Protein AF-A0A8H6SM02-F1 (afdb_monomer_lite)

pLDDT: mean 75.66, std 20.98, range [36.62, 98.5]

Foldseek 3Di:
DVVVVVVVVVVVVVVVVVVVVVVVVVVVVVVVVVVVVVVVVVVVVVVVVVVVVVVVVVVVVVVVVVVVVVVVVVVVVVVVVVVVVVVVVVVVVVVVVVVVVVVVVVVVVVVVVPPDDPDVPVVVVVCVVVVVVCCVVVVVVVVVVVVVVVVVPDPVVVVVVVVVVVVVVVVVVVVVVVVVVVVVVVVVVVVVVVVVVVVVCQQDPDVHVPPPPPPPPPDPDDDPDDPPDDDPDPPCPPPPPPDPDDDPPDPPPDDDDDDDDDDDDDDDDDDDDDDDDPPPDVVVVVVVVVVVVVVVVPPPPDDDDDDDDDDDDDDDDDDDDDDDDDDDDPDDDPPPDDD

Secondary structure (DSSP, 8-state):
-HHHHHHHHHHHHHHHHHHHHHHHHHHHHHHHHHHHHHHHHHHHHHHHHHHHHHHHHHHHHHHHHHHHHHHHHHHHHHHHHHHHHHHHHHHHHHHHHHHHHHHHHHHHHHHHHTT----HHHHHHHHHHHHHHHHHHHHHHHHHHHHHHHHHH----HHHHHHHHHHHHHHHHHHHHHHHHHHHHHHHHHHHHHHHHHHHHHHHSTTSTT--S----PPS-------PPPPP-----------S----------PPP-PPPP----------PPPP---SHHHHHHHHHHHHHHHHTTSSS--------------------PPPP------SSSSSS--

Structure (mmCIF, N/CA/C/O backbone):
data_AF-A0A8H6SM02-F1
#
_entry.id   AF-A0A8H6SM02-F1
#
loop_
_atom_site.group_PDB
_atom_site.id
_atom_site.type_symbol
_atom_site.label_atom_id
_atom_site.label_alt_id
_atom_site.label_comp_id
_atom_site.label_asym_id
_atom_site.label_entity_id
_atom_site.label_seq_id
_atom_site.pdbx_PDB_ins_code
_atom_site.Cartn_x
_atom_site.Cartn_y
_atom_site.Cartn_z
_atom_site.occupancy
_atom_site.B_iso_or_equiv
_atom_site.auth_seq_id
_atom_site.auth_comp_id
_atom_site.auth_asym_id
_atom_site.auth_atom_id
_atom_site.pdbx_PDB_model_num
ATOM 1 N N . MET A 1 1 ? 38.049 5.088 -83.903 1.00 84.50 1 MET A N 1
ATOM 2 C CA . MET A 1 1 ? 38.458 4.218 -82.772 1.00 84.50 1 MET A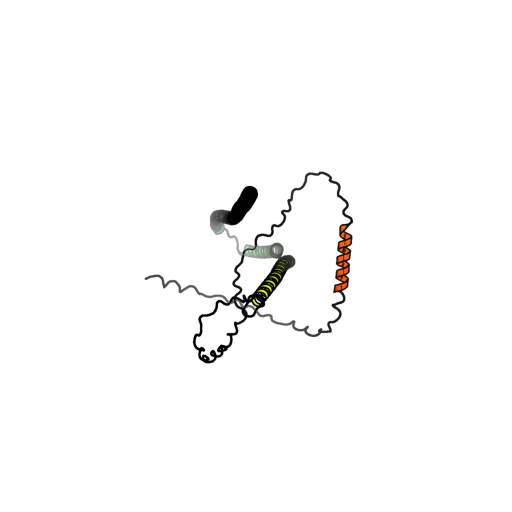 CA 1
ATOM 3 C C . MET A 1 1 ? 38.704 5.007 -81.491 1.00 84.50 1 MET A C 1
ATOM 5 O O . MET A 1 1 ? 38.237 4.573 -80.449 1.00 84.50 1 MET A O 1
ATOM 9 N N . GLU A 1 2 ? 39.391 6.151 -81.536 1.00 91.75 2 GLU A N 1
ATOM 10 C CA . GLU A 1 2 ? 39.643 6.964 -80.331 1.00 91.75 2 GLU A CA 1
ATOM 11 C C . GLU A 1 2 ? 38.381 7.619 -79.752 1.00 91.75 2 GLU A C 1
ATOM 13 O O . GLU A 1 2 ? 38.194 7.612 -78.541 1.00 91.75 2 GLU A O 1
ATOM 18 N N . GLU A 1 3 ? 37.474 8.115 -80.595 1.00 93.94 3 GLU A N 1
ATOM 19 C CA . GLU A 1 3 ? 36.206 8.714 -80.144 1.00 93.94 3 GLU A CA 1
ATOM 20 C C . GLU A 1 3 ? 35.309 7.706 -79.415 1.00 93.94 3 GLU A C 1
ATOM 22 O O . GLU A 1 3 ? 34.785 8.006 -78.347 1.00 93.94 3 GLU A O 1
ATOM 27 N N . ALA A 1 4 ? 35.218 6.476 -79.929 1.00 94.19 4 ALA A N 1
ATOM 28 C CA . ALA A 1 4 ? 34.479 5.393 -79.279 1.00 94.19 4 ALA A CA 1
ATOM 29 C C . ALA A 1 4 ? 35.079 5.013 -77.910 1.00 94.19 4 ALA A C 1
ATOM 31 O O . ALA A 1 4 ? 34.344 4.677 -76.986 1.00 94.19 4 ALA A O 1
ATOM 32 N N . ARG A 1 5 ? 36.409 5.099 -77.745 1.00 94.38 5 ARG A N 1
ATOM 33 C CA . ARG A 1 5 ? 37.054 4.903 -76.434 1.00 94.38 5 ARG A CA 1
ATOM 34 C C . ARG A 1 5 ? 36.700 6.023 -75.460 1.00 94.38 5 ARG A C 1
ATOM 36 O O . ARG A 1 5 ? 36.336 5.724 -74.330 1.00 94.38 5 ARG A O 1
ATOM 43 N N . LYS A 1 6 ? 36.732 7.281 -75.912 1.00 96.12 6 LYS A N 1
ATOM 44 C CA . LYS A 1 6 ? 36.345 8.440 -75.090 1.00 96.12 6 LYS A CA 1
ATOM 45 C C . LYS A 1 6 ? 34.881 8.378 -74.645 1.00 96.12 6 LYS A C 1
ATOM 47 O O . LYS A 1 6 ? 34.587 8.705 -73.503 1.00 96.12 6 LYS A O 1
ATOM 52 N N . GLN A 1 7 ? 33.975 7.933 -75.518 1.00 94.62 7 GLN A N 1
ATOM 53 C CA . GLN A 1 7 ? 32.559 7.747 -75.176 1.00 94.62 7 GLN A CA 1
ATOM 54 C C . GLN A 1 7 ? 32.367 6.676 -74.095 1.00 94.62 7 GLN A C 1
ATOM 56 O O . GLN A 1 7 ? 31.696 6.928 -73.102 1.00 94.62 7 GLN A O 1
ATOM 61 N N . LEU A 1 8 ? 33.023 5.519 -74.229 1.00 95.44 8 LEU A N 1
ATOM 62 C CA . LEU A 1 8 ? 32.954 4.459 -73.216 1.00 95.44 8 LEU A CA 1
ATOM 63 C C . LEU A 1 8 ? 33.582 4.872 -71.878 1.00 95.44 8 LEU A C 1
ATOM 65 O O . LEU A 1 8 ? 33.131 4.433 -70.823 1.00 95.44 8 LEU A O 1
ATOM 69 N N . GLU A 1 9 ? 34.634 5.689 -71.897 1.00 95.69 9 GLU A N 1
ATOM 70 C CA . GLU A 1 9 ? 35.218 6.255 -70.677 1.00 95.69 9 GLU A CA 1
ATOM 71 C C . GLU A 1 9 ? 34.243 7.218 -69.989 1.00 95.69 9 GLU A C 1
ATOM 73 O O . GLU A 1 9 ? 34.014 7.076 -68.788 1.00 95.69 9 GLU A O 1
ATOM 78 N N . ALA A 1 10 ? 33.589 8.102 -70.750 1.00 96.38 10 ALA A N 1
ATOM 79 C CA . ALA A 1 10 ? 32.564 9.004 -70.229 1.00 96.38 10 ALA A CA 1
ATOM 80 C C . ALA A 1 10 ? 31.373 8.243 -69.619 1.00 96.38 10 ALA A C 1
ATOM 82 O O . ALA A 1 10 ? 31.005 8.504 -68.476 1.00 96.38 10 ALA A O 1
ATOM 83 N N . GLU A 1 11 ? 30.832 7.238 -70.314 1.00 95.81 11 GLU A N 1
ATOM 84 C CA . GLU A 1 11 ? 29.736 6.403 -69.797 1.00 95.81 11 GLU A CA 1
ATOM 85 C C . GLU A 1 11 ? 30.134 5.643 -68.519 1.00 95.81 11 GLU A C 1
ATOM 87 O O . GLU A 1 11 ? 29.335 5.493 -67.590 1.00 95.81 11 GLU A O 1
ATOM 92 N N . ARG A 1 12 ? 31.385 5.168 -68.426 1.00 95.75 12 ARG A N 1
ATOM 93 C CA . ARG A 1 12 ? 31.891 4.508 -67.210 1.00 95.75 12 ARG A CA 1
ATOM 94 C C . ARG A 1 12 ? 32.018 5.473 -66.042 1.00 95.75 12 ARG A C 1
ATOM 96 O O . ARG A 1 12 ? 31.755 5.067 -64.907 1.00 95.75 12 ARG A O 1
ATOM 103 N N . ASP A 1 13 ? 32.436 6.705 -66.292 1.00 96.69 13 ASP A N 1
ATOM 104 C CA . ASP A 1 13 ? 32.560 7.720 -65.252 1.00 96.69 13 ASP A CA 1
ATOM 105 C C . ASP A 1 13 ? 31.188 8.228 -64.796 1.00 96.69 13 ASP A C 1
ATOM 107 O O . ASP A 1 13 ? 30.966 8.358 -63.592 1.00 96.69 13 ASP A O 1
ATOM 111 N N . GLU A 1 14 ? 30.226 8.377 -65.708 1.00 97.25 14 GLU A N 1
ATOM 112 C CA . GLU A 1 14 ? 28.822 8.646 -65.373 1.00 97.25 14 GLU A CA 1
ATOM 113 C C . GLU A 1 14 ? 28.214 7.519 -64.529 1.00 97.25 14 GLU A C 1
ATOM 115 O O . GLU A 1 14 ? 27.608 7.781 -63.489 1.00 97.25 14 GLU A O 1
ATOM 120 N N . ALA A 1 15 ? 28.436 6.254 -64.901 1.00 96.56 15 ALA A N 1
ATOM 121 C CA . ALA A 1 15 ? 27.964 5.108 -64.125 1.00 96.56 15 ALA A CA 1
ATOM 122 C C . ALA A 1 15 ? 28.598 5.049 -62.723 1.00 96.56 15 ALA A C 1
ATOM 124 O O . ALA A 1 15 ? 27.922 4.736 -61.739 1.00 96.56 15 ALA A O 1
ATOM 125 N N . ARG A 1 16 ? 29.891 5.383 -62.601 1.00 96.50 16 ARG A N 1
ATOM 126 C CA . ARG A 1 16 ? 30.576 5.494 -61.302 1.00 96.50 16 ARG A CA 1
ATOM 127 C C . ARG A 1 16 ? 30.011 6.635 -60.466 1.00 96.50 16 ARG A C 1
ATOM 129 O O . ARG A 1 16 ? 29.769 6.435 -59.277 1.00 96.50 16 ARG A O 1
ATOM 136 N N . ALA A 1 17 ? 29.778 7.798 -61.068 1.00 97.62 17 ALA A N 1
ATOM 137 C CA . ALA A 1 17 ? 29.193 8.948 -60.392 1.00 97.62 17 ALA A CA 1
ATOM 138 C C . ALA A 1 17 ? 27.768 8.646 -59.903 1.00 97.62 17 ALA A C 1
ATOM 140 O O . ALA A 1 17 ? 27.452 8.919 -58.745 1.00 97.62 17 ALA A O 1
ATOM 141 N N . ALA A 1 18 ? 26.941 8.005 -60.734 1.00 97.00 18 ALA A N 1
ATOM 142 C CA . ALA A 1 18 ? 25.597 7.571 -60.366 1.00 97.00 18 ALA A CA 1
ATOM 143 C C . ALA A 1 18 ? 25.618 6.572 -59.199 1.00 97.00 18 ALA A C 1
ATOM 145 O O . ALA A 1 18 ? 24.871 6.734 -58.234 1.00 97.00 18 ALA A O 1
ATOM 146 N N . TRP A 1 19 ? 26.521 5.587 -59.231 1.00 97.19 19 TRP A N 1
ATOM 147 C CA . TRP A 1 19 ? 26.667 4.614 -58.147 1.00 97.19 19 TRP A CA 1
ATOM 148 C C . TRP A 1 19 ? 27.140 5.253 -56.832 1.00 97.19 19 TRP A C 1
ATOM 150 O O . TRP A 1 19 ? 26.646 4.908 -55.757 1.00 97.19 19 TRP A O 1
ATOM 160 N N . VAL A 1 20 ? 28.073 6.210 -56.890 1.00 97.88 20 VAL A N 1
ATOM 161 C CA . VAL A 1 20 ? 28.507 6.973 -55.707 1.00 97.88 20 VAL A CA 1
ATOM 162 C C . VAL A 1 20 ? 27.356 7.815 -55.158 1.00 97.88 20 VAL A C 1
ATOM 164 O O . VAL A 1 20 ? 27.110 7.776 -53.953 1.00 97.88 20 VAL A O 1
ATOM 167 N N . ALA A 1 21 ? 26.603 8.504 -56.019 1.00 97.69 21 ALA A N 1
ATOM 168 C CA . ALA A 1 21 ? 25.442 9.291 -55.614 1.00 97.69 21 ALA A CA 1
ATOM 169 C C . ALA A 1 21 ? 24.350 8.425 -54.961 1.00 97.69 21 ALA A C 1
ATOM 171 O O . ALA A 1 21 ? 23.798 8.811 -53.930 1.00 97.69 21 ALA A O 1
ATOM 172 N N . GLU A 1 22 ? 24.073 7.235 -55.502 1.00 97.25 22 GLU A N 1
ATOM 173 C CA . GLU A 1 22 ? 23.144 6.268 -54.907 1.00 97.25 22 GLU A CA 1
ATOM 174 C C . GLU A 1 22 ? 23.646 5.770 -53.546 1.00 97.25 22 GLU A C 1
ATOM 176 O O . GLU A 1 22 ? 22.893 5.738 -52.569 1.00 97.25 22 GLU A O 1
ATOM 181 N N . LYS A 1 23 ? 24.936 5.428 -53.442 1.00 98.06 23 LYS A N 1
ATOM 182 C CA . LYS A 1 23 ? 25.547 4.994 -52.182 1.00 98.06 23 LYS A CA 1
ATOM 183 C C . LYS A 1 23 ? 25.470 6.088 -51.118 1.00 98.06 23 LYS A C 1
ATOM 185 O O . LYS A 1 23 ? 25.115 5.803 -49.976 1.00 98.06 23 LYS A O 1
ATOM 190 N N . GLU A 1 24 ? 25.761 7.333 -51.478 1.00 97.38 24 GLU A N 1
ATOM 191 C CA . GLU A 1 24 ? 25.605 8.478 -50.582 1.00 97.38 24 GLU A CA 1
ATOM 192 C C . GLU A 1 24 ? 24.143 8.716 -50.198 1.00 97.38 24 GLU A C 1
ATOM 194 O O . GLU A 1 24 ? 23.860 8.978 -49.029 1.00 97.38 24 GLU A O 1
ATOM 199 N N . ALA A 1 25 ? 23.206 8.591 -51.141 1.00 97.38 25 ALA A N 1
ATOM 200 C CA . ALA A 1 25 ? 21.778 8.703 -50.862 1.00 97.38 25 ALA A CA 1
ATOM 201 C C . ALA A 1 25 ? 21.317 7.624 -49.872 1.00 97.38 25 ALA A C 1
ATOM 203 O O . ALA A 1 25 ? 20.587 7.932 -48.930 1.00 97.38 25 ALA A O 1
ATOM 204 N N . ARG A 1 26 ? 21.806 6.386 -50.016 1.00 96.62 26 ARG A N 1
ATOM 205 C CA . ARG A 1 26 ? 21.537 5.292 -49.076 1.00 96.62 26 ARG A CA 1
ATOM 206 C C . ARG A 1 26 ? 22.109 5.573 -47.688 1.00 96.62 26 ARG A C 1
ATOM 208 O O . ARG A 1 26 ? 21.403 5.375 -46.706 1.00 96.62 26 ARG A O 1
ATOM 215 N N . ILE A 1 27 ? 23.341 6.081 -47.598 1.00 96.44 27 ILE A N 1
ATOM 216 C CA . ILE A 1 27 ? 23.959 6.466 -46.316 1.00 96.44 27 ILE A CA 1
ATOM 217 C C . ILE A 1 27 ? 23.157 7.589 -45.644 1.00 96.44 27 ILE A C 1
ATOM 219 O O . ILE A 1 27 ? 22.901 7.522 -44.444 1.00 96.44 27 ILE A O 1
ATOM 223 N N . ARG A 1 28 ? 22.716 8.603 -46.402 1.00 97.25 28 ARG A N 1
ATOM 224 C CA . ARG A 1 28 ? 21.880 9.695 -45.872 1.00 97.25 28 ARG A CA 1
ATOM 225 C C . ARG A 1 28 ? 20.509 9.198 -45.411 1.00 97.25 28 ARG A C 1
ATOM 227 O O . ARG A 1 28 ? 20.053 9.613 -44.351 1.00 97.25 28 ARG A O 1
ATOM 234 N N . ALA A 1 29 ? 19.869 8.305 -46.165 1.00 97.44 29 ALA A N 1
ATOM 235 C CA . ALA A 1 29 ? 18.588 7.713 -45.783 1.00 97.44 29 ALA A CA 1
ATOM 236 C C . ALA A 1 29 ? 18.711 6.869 -44.504 1.00 97.44 29 ALA A C 1
ATOM 238 O O . ALA A 1 29 ? 17.905 7.019 -43.588 1.00 97.44 29 ALA A O 1
ATOM 239 N N . GLU A 1 30 ? 19.757 6.044 -44.400 1.00 97.00 30 GLU A N 1
ATOM 240 C CA . GLU A 1 30 ? 20.031 5.250 -43.199 1.00 97.00 30 GLU A CA 1
ATOM 241 C C . GLU A 1 30 ? 20.347 6.141 -41.986 1.00 97.00 30 GLU A C 1
ATOM 243 O O . GLU A 1 30 ? 19.879 5.871 -40.880 1.00 97.00 30 GLU A O 1
ATOM 248 N N . ALA A 1 31 ? 21.084 7.242 -42.178 1.00 96.88 31 ALA A N 1
ATOM 249 C CA . ALA A 1 31 ? 21.327 8.226 -41.124 1.00 96.88 31 ALA A CA 1
ATOM 250 C C . ALA A 1 31 ? 20.019 8.865 -40.624 1.00 96.88 31 ALA A C 1
ATOM 252 O O . ALA A 1 31 ? 19.785 8.904 -39.417 1.00 96.88 31 ALA A O 1
ATOM 253 N N . GLN A 1 32 ? 19.128 9.276 -41.533 1.00 97.06 32 GLN A N 1
ATOM 254 C CA . GLN A 1 32 ? 17.814 9.821 -41.174 1.00 97.06 32 GLN A CA 1
ATOM 255 C C . GLN A 1 32 ? 16.927 8.799 -40.451 1.00 97.06 32 GLN A C 1
ATOM 257 O O . GLN A 1 32 ? 16.179 9.159 -39.543 1.00 97.06 32 GLN A O 1
ATOM 262 N N . GLU A 1 33 ? 16.981 7.522 -40.831 1.00 96.88 33 GLU A N 1
ATOM 263 C CA . GLU A 1 33 ? 16.215 6.476 -40.155 1.00 96.88 33 GLU A CA 1
ATOM 264 C C . GLU A 1 33 ? 16.729 6.227 -38.733 1.00 96.88 33 GLU A C 1
ATOM 266 O O . GLU A 1 33 ? 15.927 6.153 -37.800 1.00 96.88 33 GLU A O 1
ATOM 271 N N . ARG A 1 34 ? 18.053 6.190 -38.538 1.00 95.69 34 ARG A N 1
ATOM 272 C CA . ARG A 1 34 ? 18.658 6.099 -37.199 1.00 95.69 34 ARG A CA 1
ATOM 273 C C . ARG A 1 34 ? 18.279 7.290 -36.323 1.00 95.69 34 ARG A C 1
ATOM 275 O O . ARG A 1 34 ? 17.972 7.099 -35.149 1.00 95.69 34 ARG A O 1
ATOM 282 N N . GLU A 1 35 ? 18.246 8.498 -36.884 1.00 96.06 35 GLU A N 1
ATOM 283 C CA . GLU A 1 35 ? 17.768 9.686 -36.168 1.00 96.06 35 GLU A CA 1
ATOM 284 C C . GLU A 1 35 ? 16.297 9.541 -35.764 1.00 96.06 35 GLU A C 1
ATOM 286 O O . GLU A 1 35 ? 15.960 9.743 -34.598 1.00 96.06 35 GLU A O 1
ATOM 291 N N . ARG A 1 36 ? 15.416 9.116 -36.679 1.00 96.50 36 ARG A N 1
ATOM 292 C CA . ARG A 1 36 ? 13.994 8.870 -36.369 1.00 96.50 36 ARG A CA 1
ATOM 293 C C . ARG A 1 36 ? 13.812 7.819 -35.277 1.00 96.50 36 ARG A C 1
ATOM 295 O O . ARG A 1 36 ? 12.994 8.020 -34.383 1.00 96.50 36 ARG A O 1
ATOM 302 N N . GLN A 1 37 ? 14.578 6.732 -35.322 1.00 95.94 37 GLN A N 1
ATOM 303 C CA . GLN A 1 37 ? 14.566 5.701 -34.283 1.00 95.94 37 GLN A CA 1
ATOM 304 C C . GLN A 1 37 ? 15.050 6.257 -32.938 1.00 95.94 37 GLN A C 1
ATOM 306 O O . GLN A 1 37 ? 14.430 5.993 -31.911 1.00 95.94 37 GLN A O 1
ATOM 311 N N . ALA A 1 38 ? 16.099 7.084 -32.927 1.00 96.44 38 ALA A N 1
ATOM 312 C CA . ALA A 1 38 ? 16.567 7.743 -31.710 1.00 96.44 38 ALA A CA 1
ATOM 313 C C . ALA A 1 38 ? 15.496 8.675 -31.113 1.00 96.44 38 ALA A C 1
ATOM 315 O O . ALA A 1 38 ? 15.278 8.660 -29.901 1.00 96.44 38 ALA A O 1
ATOM 316 N N . TYR A 1 39 ? 14.782 9.441 -31.944 1.00 96.62 39 TYR A N 1
ATOM 317 C CA . TYR A 1 39 ? 13.657 10.264 -31.489 1.00 96.62 39 TYR A CA 1
ATOM 318 C C . TYR A 1 39 ? 12.494 9.425 -30.950 1.00 96.62 39 TYR A C 1
ATOM 320 O O . TYR A 1 39 ? 11.966 9.756 -29.891 1.00 96.62 39 TYR A O 1
ATOM 328 N N . ALA A 1 40 ? 12.128 8.332 -31.624 1.00 97.19 40 ALA A N 1
ATOM 329 C CA . ALA A 1 40 ? 11.071 7.430 -31.167 1.00 97.19 40 ALA A CA 1
ATOM 330 C C . ALA A 1 40 ? 11.408 6.796 -29.807 1.00 97.19 40 ALA A C 1
ATOM 332 O O . ALA A 1 40 ? 10.583 6.827 -28.895 1.00 97.19 40 ALA A O 1
ATOM 333 N N . ASN A 1 41 ? 12.643 6.317 -29.636 1.00 95.94 41 ASN A N 1
ATOM 334 C CA . ASN A 1 41 ? 13.118 5.764 -28.367 1.00 95.94 41 ASN A CA 1
ATOM 335 C C . ASN A 1 41 ? 13.101 6.818 -27.248 1.00 95.94 41 ASN A C 1
ATOM 337 O O . ASN A 1 41 ? 12.698 6.529 -26.124 1.00 95.94 41 ASN A O 1
ATOM 341 N N . ASN A 1 42 ? 13.509 8.057 -27.542 1.00 97.56 42 ASN A N 1
ATOM 342 C CA . ASN A 1 42 ? 13.471 9.146 -26.565 1.00 97.56 42 ASN A CA 1
ATOM 343 C C . ASN A 1 42 ? 12.038 9.505 -26.147 1.00 97.56 42 ASN A C 1
ATOM 345 O O . ASN A 1 42 ? 11.803 9.806 -24.976 1.00 97.56 42 ASN A O 1
ATOM 349 N N . GLU A 1 43 ? 11.086 9.468 -27.078 1.00 98.19 43 GLU A N 1
ATOM 350 C CA . GLU A 1 43 ? 9.676 9.721 -26.781 1.00 98.19 43 GLU A CA 1
ATOM 351 C C . GLU A 1 43 ? 9.066 8.595 -25.934 1.00 98.19 43 GLU A C 1
ATOM 353 O O . GLU A 1 43 ? 8.352 8.868 -24.970 1.00 98.19 43 GLU A O 1
ATOM 358 N N . GLU A 1 44 ? 9.424 7.336 -26.203 1.00 96.88 44 GLU A N 1
ATOM 359 C CA . GLU A 1 44 ? 9.024 6.200 -25.367 1.00 96.88 44 GLU A CA 1
ATOM 360 C C . GLU A 1 44 ? 9.574 6.326 -23.938 1.00 96.88 44 GLU A C 1
ATOM 362 O O . GLU A 1 44 ? 8.834 6.158 -22.968 1.00 96.88 44 GLU A O 1
ATOM 367 N N . ILE A 1 45 ? 10.849 6.699 -23.785 1.00 96.69 45 ILE A N 1
ATOM 368 C CA . ILE A 1 45 ? 11.453 6.938 -22.466 1.00 96.69 45 ILE A CA 1
ATOM 369 C C . ILE A 1 45 ? 10.721 8.074 -21.738 1.00 96.69 45 ILE A C 1
ATOM 371 O O . ILE A 1 45 ? 10.439 7.960 -20.544 1.00 96.69 45 ILE A O 1
ATOM 375 N N . ARG A 1 46 ? 10.371 9.164 -22.432 1.00 97.62 46 ARG A N 1
ATOM 376 C CA . ARG A 1 46 ? 9.588 10.264 -21.843 1.00 97.62 46 ARG A CA 1
ATOM 377 C C . ARG A 1 46 ? 8.205 9.807 -21.393 1.00 97.62 46 ARG A C 1
ATOM 379 O O . ARG A 1 46 ? 7.796 10.169 -20.291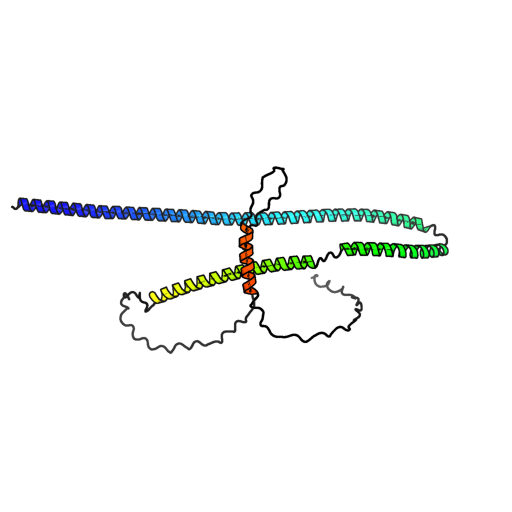 1.00 97.62 46 ARG A O 1
ATOM 386 N N . ALA A 1 47 ? 7.522 8.992 -22.193 1.00 97.31 47 ALA A N 1
ATOM 387 C CA . ALA A 1 47 ? 6.234 8.416 -21.825 1.00 97.31 47 ALA A CA 1
ATOM 388 C C . ALA A 1 47 ? 6.352 7.542 -20.563 1.00 97.31 47 ALA A C 1
ATOM 390 O O . ALA A 1 47 ? 5.613 7.751 -19.601 1.00 97.31 47 ALA A O 1
ATOM 391 N N . GLN A 1 48 ? 7.350 6.653 -20.504 1.00 95.69 48 GLN A N 1
ATOM 392 C CA . GLN A 1 48 ? 7.615 5.812 -19.330 1.00 95.69 48 GLN A CA 1
ATOM 393 C C . GLN A 1 48 ? 7.918 6.640 -18.070 1.00 95.69 48 GLN A C 1
ATOM 395 O O . GLN A 1 48 ? 7.437 6.326 -16.979 1.00 95.69 48 GLN A O 1
ATOM 400 N N . LEU A 1 49 ? 8.691 7.724 -18.198 1.00 97.12 49 LEU A N 1
ATOM 401 C CA . LEU A 1 49 ? 8.955 8.643 -17.087 1.00 97.12 49 LEU A CA 1
ATOM 402 C C . L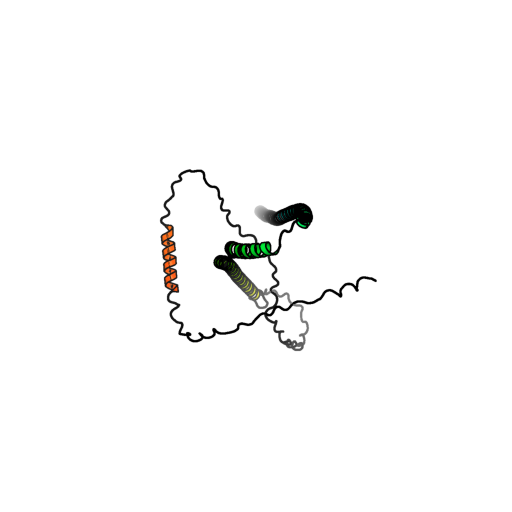EU A 1 49 ? 7.685 9.381 -16.632 1.00 97.12 49 LEU A C 1
ATOM 404 O O . LEU A 1 49 ? 7.513 9.618 -15.432 1.00 97.12 49 LEU A O 1
ATOM 408 N N . GLY A 1 50 ? 6.779 9.702 -17.559 1.00 96.81 50 GLY A N 1
ATOM 409 C CA . GLY A 1 50 ? 5.448 10.226 -17.254 1.00 96.81 50 GLY A CA 1
ATOM 410 C C . GLY A 1 50 ? 4.620 9.251 -16.414 1.00 96.81 50 GLY A C 1
ATOM 411 O O . GLY A 1 50 ? 4.100 9.632 -15.364 1.00 96.81 50 GLY A O 1
ATOM 412 N N . ASP A 1 51 ? 4.579 7.976 -16.802 1.00 94.69 51 ASP A N 1
ATOM 413 C CA . ASP A 1 51 ? 3.859 6.927 -16.069 1.00 94.69 51 ASP A CA 1
ATOM 414 C C . ASP A 1 51 ? 4.421 6.702 -14.660 1.00 94.69 51 ASP A C 1
ATOM 416 O O . ASP A 1 51 ? 3.664 6.594 -13.691 1.00 94.69 51 ASP A O 1
ATOM 420 N N . ILE A 1 52 ? 5.751 6.691 -14.513 1.00 93.69 52 ILE A N 1
ATOM 421 C CA . ILE A 1 52 ? 6.407 6.600 -13.199 1.00 93.69 52 ILE A CA 1
ATOM 422 C C . ILE A 1 52 ? 6.041 7.811 -12.333 1.00 93.69 52 ILE A C 1
ATOM 424 O O . ILE A 1 52 ? 5.751 7.655 -11.145 1.00 93.69 52 ILE A O 1
ATOM 428 N N . THR A 1 53 ? 6.019 9.011 -12.915 1.00 98.00 53 THR A N 1
ATOM 429 C CA . THR A 1 53 ? 5.645 10.240 -12.201 1.00 98.00 53 THR A CA 1
ATOM 430 C C . THR A 1 53 ? 4.198 10.176 -11.711 1.00 98.00 53 THR A C 1
ATOM 432 O O . THR A 1 53 ? 3.941 10.459 -10.538 1.00 98.00 53 THR A O 1
ATOM 435 N N . ASN A 1 54 ? 3.272 9.721 -12.560 1.00 96.38 54 ASN A N 1
ATOM 436 C CA . ASN A 1 54 ? 1.868 9.511 -12.196 1.00 96.38 54 ASN A CA 1
ATOM 437 C C . ASN A 1 54 ? 1.727 8.481 -11.066 1.00 96.38 54 ASN A C 1
ATOM 439 O O . ASN A 1 54 ? 1.063 8.749 -10.066 1.00 96.38 54 ASN A O 1
ATOM 443 N N . LEU A 1 55 ? 2.427 7.346 -11.157 1.00 95.94 55 LEU A N 1
ATOM 444 C CA . LEU A 1 55 ? 2.408 6.312 -10.120 1.00 95.94 55 LEU A CA 1
ATOM 445 C C . LEU A 1 55 ? 2.919 6.831 -8.767 1.00 95.94 55 LEU A C 1
ATOM 447 O O . LEU A 1 55 ? 2.347 6.518 -7.721 1.00 95.94 55 LEU A O 1
ATOM 451 N N . VAL A 1 56 ? 3.997 7.620 -8.762 1.00 95.69 56 VAL A N 1
ATOM 452 C CA . VAL A 1 56 ? 4.532 8.232 -7.535 1.00 95.69 56 VAL A CA 1
ATOM 453 C C . VAL A 1 56 ? 3.541 9.244 -6.955 1.00 95.69 56 VAL A C 1
ATOM 455 O O . VAL A 1 56 ? 3.372 9.297 -5.733 1.00 95.69 56 VAL A O 1
ATOM 458 N N . GLN A 1 57 ? 2.858 10.018 -7.800 1.00 94.88 57 GLN A N 1
ATOM 459 C CA . GLN A 1 57 ? 1.828 10.955 -7.357 1.00 94.88 57 GLN A CA 1
ATOM 460 C C . GLN A 1 57 ? 0.620 10.226 -6.747 1.00 94.88 57 GLN A C 1
ATOM 462 O O . GLN A 1 57 ? 0.174 10.593 -5.660 1.00 94.88 57 GLN A O 1
ATOM 467 N N . ASP A 1 58 ? 0.160 9.138 -7.361 1.00 90.88 58 ASP A N 1
ATOM 468 C CA . ASP A 1 58 ? -0.917 8.299 -6.824 1.00 90.88 58 ASP A CA 1
ATOM 469 C C . ASP A 1 58 ? -0.544 7.675 -5.473 1.00 90.88 58 ASP A C 1
ATOM 471 O O . ASP A 1 58 ? -1.362 7.629 -4.549 1.00 90.88 58 ASP A O 1
ATOM 475 N N . GLN A 1 59 ? 0.710 7.238 -5.307 1.00 91.88 59 GLN A N 1
ATOM 476 C CA . GLN A 1 59 ? 1.208 6.739 -4.021 1.00 91.88 59 GLN A CA 1
ATOM 477 C C . GLN A 1 59 ? 1.198 7.821 -2.936 1.00 91.88 59 GLN A C 1
ATOM 479 O O . GLN A 1 59 ? 0.820 7.530 -1.796 1.00 91.88 59 GLN A O 1
ATOM 484 N N . ARG A 1 60 ? 1.579 9.062 -3.272 1.00 93.81 60 ARG A N 1
ATOM 485 C CA . ARG A 1 60 ? 1.494 10.207 -2.349 1.00 93.81 60 ARG A CA 1
ATOM 486 C C . ARG A 1 60 ? 0.047 10.481 -1.947 1.00 93.81 60 ARG A C 1
ATOM 488 O O . ARG A 1 60 ? -0.235 10.503 -0.750 1.00 93.81 60 ARG A O 1
ATOM 495 N N . ASN A 1 61 ? -0.862 10.570 -2.916 1.00 95.00 61 ASN A N 1
ATOM 496 C CA . ASN A 1 61 ? -2.290 10.791 -2.672 1.00 95.00 61 ASN A CA 1
ATOM 497 C C . ASN A 1 61 ? -2.884 9.687 -1.776 1.00 95.00 61 ASN A C 1
ATOM 499 O O . ASN A 1 61 ? -3.541 9.973 -0.778 1.00 95.00 61 ASN A O 1
ATOM 503 N N . CYS A 1 62 ? -2.569 8.415 -2.050 1.00 91.69 62 CYS A N 1
ATOM 504 C CA . CYS A 1 62 ? -3.019 7.285 -1.233 1.00 91.69 62 CYS A CA 1
ATOM 505 C C . CYS A 1 62 ? -2.514 7.371 0.221 1.00 91.69 62 CYS A C 1
ATOM 507 O O . CYS A 1 62 ? -3.237 7.017 1.158 1.00 91.69 62 CYS A O 1
ATOM 509 N N . CYS A 1 63 ? -1.276 7.830 0.433 1.00 90.94 63 CYS A N 1
ATOM 510 C CA . CYS A 1 63 ? -0.732 8.035 1.776 1.00 90.94 63 CYS A CA 1
ATOM 511 C C . CYS A 1 63 ? -1.433 9.194 2.503 1.00 90.94 63 CYS A C 1
ATOM 513 O O . CYS A 1 63 ? -1.695 9.093 3.706 1.00 90.94 63 CYS A O 1
ATOM 515 N N . GLU A 1 64 ? -1.762 10.276 1.795 1.00 95.50 64 GLU A N 1
ATOM 516 C CA . GLU A 1 64 ? -2.500 11.417 2.346 1.00 95.50 64 GLU A CA 1
ATOM 517 C C . GLU A 1 64 ? -3.932 11.050 2.739 1.00 95.50 64 GLU A C 1
ATOM 519 O O . GLU A 1 64 ? -4.350 11.361 3.857 1.00 95.50 64 GLU A O 1
ATOM 524 N N . GLU A 1 65 ? -4.652 10.310 1.895 1.00 94.19 65 GLU A N 1
ATOM 525 C CA . GLU A 1 65 ? -5.989 9.790 2.206 1.00 94.19 65 GLU A CA 1
ATOM 526 C C . GLU A 1 65 ? -5.970 8.878 3.437 1.00 94.19 65 GLU A C 1
ATOM 528 O O . GLU A 1 65 ? -6.819 8.985 4.326 1.00 94.19 65 GLU A O 1
ATOM 533 N N . GLN A 1 66 ? -4.969 7.998 3.542 1.00 92.88 66 GLN A N 1
ATOM 534 C CA . GLN A 1 66 ? -4.824 7.130 4.707 1.00 92.88 66 GLN A CA 1
ATOM 535 C C . GLN A 1 66 ? -4.538 7.932 5.983 1.00 92.88 66 GLN A C 1
ATOM 537 O O . GLN A 1 66 ? -5.108 7.638 7.039 1.00 92.88 66 GLN A O 1
ATOM 542 N N . LYS A 1 67 ? -3.687 8.961 5.896 1.00 95.81 67 LYS A N 1
ATOM 543 C CA . LYS A 1 67 ? -3.427 9.887 7.005 1.00 95.81 67 LYS A CA 1
ATOM 544 C C . LYS A 1 67 ? -4.699 10.637 7.400 1.00 95.81 67 LYS A C 1
ATOM 546 O O . LYS A 1 67 ? -4.951 10.796 8.592 1.00 95.81 67 LYS A O 1
ATOM 551 N N . GLN A 1 68 ? -5.514 11.045 6.429 1.00 95.81 68 GLN A N 1
ATOM 552 C CA . GLN A 1 68 ? -6.789 11.707 6.681 1.00 95.81 68 GLN A CA 1
ATOM 553 C C . GLN A 1 68 ? -7.773 10.787 7.406 1.00 95.81 68 GLN A C 1
ATOM 555 O O . GLN A 1 68 ? -8.265 11.162 8.464 1.00 95.81 68 GLN A O 1
ATOM 560 N N . MET A 1 69 ? -7.945 9.544 6.946 1.00 92.31 69 MET A N 1
ATOM 561 C CA . MET A 1 69 ? -8.795 8.563 7.633 1.00 92.31 69 MET A CA 1
ATOM 562 C C . MET A 1 69 ? -8.367 8.307 9.085 1.00 92.31 69 MET A C 1
ATOM 564 O O . MET A 1 69 ? -9.215 8.107 9.953 1.00 92.31 69 MET A O 1
ATOM 568 N N . MET A 1 70 ? -7.059 8.281 9.366 1.00 94.31 70 MET A N 1
ATOM 569 C CA . MET A 1 70 ? -6.554 8.128 10.736 1.00 94.31 70 MET A CA 1
ATOM 570 C C . MET A 1 70 ? -6.830 9.371 11.588 1.00 94.31 70 MET A C 1
ATOM 572 O O . MET A 1 70 ? -7.221 9.222 12.744 1.00 94.31 70 MET A O 1
ATOM 576 N N . ARG A 1 71 ? -6.675 10.578 11.023 1.00 96.12 71 ARG A N 1
ATOM 577 C CA . ARG A 1 71 ? -7.024 11.839 11.699 1.00 96.12 71 ARG A CA 1
ATOM 578 C C . ARG A 1 71 ? -8.513 11.919 12.020 1.00 96.12 71 ARG A C 1
ATOM 580 O O . ARG A 1 71 ? -8.855 12.268 13.141 1.00 96.12 71 ARG A O 1
ATOM 587 N N . ASP A 1 72 ? -9.374 11.537 11.083 1.00 94.44 72 ASP A N 1
ATOM 588 C CA . ASP A 1 72 ? -10.826 11.572 11.275 1.00 94.44 72 ASP A CA 1
ATOM 589 C C . ASP A 1 72 ? -11.273 10.587 12.364 1.00 94.44 72 ASP A C 1
ATOM 591 O O . ASP A 1 72 ? -12.064 10.944 13.232 1.00 94.44 72 ASP A O 1
ATOM 595 N N . ARG A 1 73 ? -10.719 9.364 12.375 1.00 96.81 73 ARG A N 1
ATOM 596 C CA . ARG A 1 73 ? -10.983 8.385 13.447 1.00 96.81 73 ARG A CA 1
ATOM 597 C C . ARG A 1 73 ? -10.535 8.885 14.810 1.00 96.81 73 ARG A C 1
ATOM 599 O O . ARG A 1 73 ? -11.253 8.702 15.785 1.00 96.81 73 ARG A O 1
ATOM 606 N N . TRP A 1 74 ? -9.347 9.482 14.869 1.00 96.94 74 TRP A N 1
ATOM 607 C CA . TRP A 1 74 ? -8.815 10.018 16.113 1.00 96.94 74 TRP A CA 1
ATOM 608 C C . TRP A 1 74 ? -9.677 11.173 16.626 1.00 96.94 74 TRP A C 1
ATOM 610 O O . TRP A 1 74 ? -10.044 11.173 17.793 1.00 96.94 74 TRP A O 1
ATOM 620 N N . LYS A 1 75 ? -10.104 12.077 15.737 1.00 96.94 75 LYS A N 1
ATOM 621 C CA . LYS A 1 75 ? -11.050 13.148 16.063 1.00 96.94 75 LYS A CA 1
ATOM 622 C C . LYS A 1 75 ? -12.388 12.606 16.579 1.00 96.94 75 LYS A C 1
ATOM 624 O O . LYS A 1 75 ? -12.889 13.082 17.583 1.00 96.94 75 LYS A O 1
ATOM 629 N N . GLU A 1 76 ? -12.943 11.567 15.952 1.00 96.94 76 GLU A N 1
ATOM 630 C CA . GLU A 1 76 ? -14.186 10.938 16.424 1.00 96.94 76 GLU A CA 1
ATOM 631 C C . GLU A 1 76 ? -14.018 10.277 17.808 1.00 96.94 76 GLU A C 1
ATOM 633 O O . GLU A 1 76 ? -14.955 10.234 18.609 1.00 96.94 76 GLU A O 1
ATOM 638 N N . GLU A 1 77 ? -12.845 9.707 18.097 1.00 97.25 77 GLU A N 1
ATOM 639 C CA . GLU A 1 77 ? -12.523 9.174 19.424 1.00 97.25 77 GLU A CA 1
ATOM 640 C C . GLU A 1 77 ? -12.388 10.280 20.473 1.00 97.25 77 GLU A C 1
ATOM 642 O O . GLU A 1 77 ? -12.897 10.100 21.581 1.00 97.25 77 GLU A O 1
ATOM 647 N N . ASP A 1 78 ? -11.769 11.402 20.113 1.00 96.69 78 ASP A N 1
ATOM 648 C CA . ASP A 1 78 ? -11.617 12.596 20.947 1.00 96.69 78 ASP A CA 1
ATOM 649 C C . ASP A 1 78 ? -12.987 13.214 21.278 1.00 96.69 78 ASP A C 1
ATOM 651 O O . ASP A 1 78 ? -13.362 13.294 22.447 1.00 96.69 78 ASP A O 1
ATOM 655 N N . ASP A 1 79 ? -13.834 13.446 20.267 1.00 97.56 79 ASP A N 1
ATOM 656 C CA . ASP A 1 79 ? -15.216 13.927 20.434 1.00 97.56 79 ASP A CA 1
ATOM 657 C C . ASP A 1 79 ? -16.030 13.006 21.372 1.00 97.56 79 ASP A C 1
ATOM 659 O O . ASP A 1 79 ? -16.852 13.443 22.185 1.00 97.56 79 ASP A O 1
ATOM 663 N N . LYS A 1 80 ? -15.818 11.683 21.292 1.00 97.38 80 LYS A N 1
ATOM 664 C CA . LYS A 1 80 ? -16.458 10.713 22.200 1.00 97.38 80 LYS A CA 1
ATOM 665 C C . LYS A 1 80 ? -15.925 10.812 23.625 1.00 97.38 80 LYS A C 1
ATOM 667 O O . LYS A 1 80 ? -16.678 10.499 24.553 1.00 97.38 80 LYS A O 1
ATOM 672 N N . GLN A 1 81 ? -14.649 11.138 23.813 1.00 96.50 81 GLN A N 1
ATOM 673 C CA . GLN A 1 81 ? -14.074 11.367 25.136 1.00 96.50 81 GLN A CA 1
ATOM 674 C C . GLN A 1 81 ? -14.641 12.649 25.738 1.00 96.50 81 GLN A C 1
ATOM 676 O O . GLN A 1 81 ? -15.206 12.569 26.829 1.00 96.50 81 GLN A O 1
ATOM 681 N N . GLU A 1 82 ? -14.657 13.753 24.993 1.00 97.44 82 GLU A N 1
ATOM 682 C CA . GLU A 1 82 ? -15.276 15.013 25.420 1.00 97.44 82 GLU A CA 1
ATOM 683 C C . GLU A 1 82 ? -16.747 14.819 25.824 1.00 97.44 82 GLU A C 1
ATOM 685 O O . GLU A 1 82 ? -17.178 15.238 26.899 1.00 97.44 82 GLU A O 1
ATOM 690 N N . GLN A 1 83 ? -17.532 14.078 25.032 1.00 97.50 83 GLN A N 1
ATOM 691 C CA . GLN A 1 83 ? -18.923 13.761 25.382 1.00 97.50 83 GLN A CA 1
ATOM 692 C C . GLN A 1 83 ? -19.056 12.931 26.667 1.00 97.50 83 GLN A C 1
ATOM 694 O O . GLN A 1 83 ? -20.042 13.068 27.400 1.00 97.50 83 GLN A O 1
ATOM 699 N N . LYS A 1 84 ? -18.120 12.013 26.935 1.00 97.25 84 LYS A N 1
ATOM 700 C CA . LYS A 1 84 ? -18.112 11.228 28.180 1.00 97.25 84 LYS A CA 1
ATOM 701 C C . LYS A 1 84 ? -17.740 12.104 29.369 1.00 97.25 84 LYS A C 1
ATOM 703 O O . LYS A 1 84 ? -18.368 11.960 30.417 1.00 97.25 84 LYS A O 1
ATOM 708 N N . GLU A 1 85 ? -16.765 12.991 29.206 1.00 97.56 85 GLU A N 1
ATOM 709 C CA . GLU A 1 85 ? -16.362 13.956 30.226 1.00 97.56 85 GLU A CA 1
ATOM 710 C C . GLU A 1 85 ? -17.512 14.896 30.569 1.00 97.56 85 GLU A C 1
ATOM 712 O O . GLU A 1 85 ? -17.863 15.013 31.742 1.00 97.56 85 GLU A O 1
ATOM 717 N N . PHE A 1 86 ? -18.190 15.443 29.559 1.00 98.44 86 PHE A N 1
ATOM 718 C CA . PHE A 1 86 ? -19.379 16.270 29.737 1.00 98.44 86 PHE A CA 1
ATOM 719 C C . PHE A 1 86 ? -20.467 15.541 30.542 1.00 98.44 86 PHE A C 1
ATOM 721 O O . PHE A 1 86 ? -20.903 16.011 31.591 1.00 98.44 86 PHE A O 1
ATOM 728 N N . LYS A 1 87 ? -20.830 14.314 30.140 1.00 97.00 87 LYS A N 1
ATOM 729 C CA . LYS A 1 87 ? -21.811 13.490 30.876 1.00 97.00 87 LYS A CA 1
ATOM 730 C C . LYS A 1 87 ? -21.378 13.190 32.309 1.00 97.00 87 LYS A C 1
ATOM 732 O O . LYS A 1 87 ? -22.218 13.059 33.199 1.00 97.00 87 LYS A O 1
ATOM 737 N N . TRP A 1 88 ? -20.082 13.012 32.541 1.00 96.94 88 TRP A N 1
ATOM 738 C CA . TRP A 1 88 ? -19.553 12.739 33.870 1.00 96.94 88 TRP A CA 1
ATOM 739 C C . TRP A 1 88 ? -19.585 13.978 34.768 1.00 96.94 88 TRP A C 1
ATOM 741 O O . TRP A 1 88 ? -19.917 13.857 35.953 1.00 96.94 88 TRP A O 1
ATOM 751 N N . ILE A 1 89 ? -19.298 15.154 34.207 1.00 98.12 89 ILE A N 1
ATOM 752 C CA . ILE A 1 89 ? -19.456 16.453 34.868 1.00 98.12 89 ILE A CA 1
ATOM 753 C C . ILE A 1 89 ? -20.926 16.652 35.266 1.00 98.12 89 ILE A C 1
ATOM 755 O O . ILE A 1 89 ? -21.199 16.846 36.455 1.00 98.12 89 ILE A O 1
ATOM 759 N N . ASP A 1 90 ? -21.870 16.449 34.343 1.00 97.69 90 ASP A N 1
ATOM 760 C CA . ASP A 1 90 ? -23.315 16.526 34.613 1.00 97.69 90 ASP A CA 1
ATOM 761 C C . ASP A 1 90 ? -23.752 15.559 35.730 1.00 97.69 90 ASP A C 1
ATOM 763 O O . ASP A 1 90 ? -24.469 15.922 36.672 1.00 97.69 90 ASP A O 1
ATOM 767 N N . LEU A 1 91 ? -23.291 14.301 35.678 1.00 97.38 91 LEU A N 1
ATOM 768 C CA . LEU A 1 91 ? -23.594 13.306 36.713 1.00 97.38 91 LEU A CA 1
ATOM 769 C C . LEU A 1 91 ? -23.046 13.715 38.083 1.00 97.38 91 LEU A C 1
ATOM 771 O O . LEU A 1 91 ? -23.680 13.452 39.116 1.00 97.38 91 LEU A O 1
ATOM 775 N N . LYS A 1 92 ? -21.850 14.306 38.124 1.00 97.50 92 LYS A N 1
ATOM 776 C CA . LYS A 1 92 ? -21.252 14.815 39.361 1.00 97.50 92 LYS A CA 1
ATOM 777 C C . LYS A 1 92 ? -22.067 15.967 39.930 1.00 97.50 92 LYS A C 1
ATOM 779 O O . LYS A 1 92 ? -22.328 15.966 41.138 1.00 97.50 92 LYS A O 1
ATOM 784 N N . GLU A 1 93 ? -22.506 16.896 39.089 1.00 98.25 93 GLU A N 1
ATOM 785 C CA . GLU A 1 93 ? -23.331 18.028 39.499 1.00 98.25 93 GLU A CA 1
ATOM 786 C C . GLU A 1 93 ? -24.675 17.560 40.076 1.00 98.25 93 GLU A C 1
ATOM 788 O O . GLU A 1 93 ? -25.019 17.896 41.217 1.00 98.25 93 GLU A O 1
ATOM 793 N N . MET A 1 94 ? -25.379 16.665 39.377 1.00 95.75 94 MET A N 1
ATOM 794 C CA . MET A 1 94 ? -26.624 16.068 39.872 1.00 95.75 94 MET A CA 1
ATOM 795 C C . MET A 1 94 ? -26.439 15.346 41.212 1.00 95.75 94 MET A C 1
ATOM 797 O O . MET A 1 94 ? -27.255 15.483 42.132 1.00 95.75 94 MET A O 1
ATOM 801 N N . ASN A 1 95 ? -25.350 14.588 41.369 1.00 97.00 95 ASN A N 1
ATOM 802 C CA . ASN A 1 95 ? -25.041 13.919 42.632 1.00 97.00 95 ASN A CA 1
ATOM 803 C C . ASN A 1 95 ? -24.716 14.907 43.759 1.00 97.00 95 ASN A C 1
ATOM 805 O O . ASN A 1 95 ? -25.082 14.645 44.908 1.00 97.00 95 ASN A O 1
ATOM 809 N N . CYS A 1 96 ? -24.076 16.039 43.458 1.00 97.75 96 CYS A N 1
ATOM 810 C CA . CYS A 1 96 ? -23.833 17.115 44.418 1.00 97.75 96 CYS A CA 1
ATOM 811 C C . CYS A 1 96 ? -25.156 17.714 44.918 1.00 97.75 96 CYS A C 1
ATOM 813 O O . CYS A 1 96 ? -25.383 17.798 46.130 1.00 97.75 96 CYS A O 1
ATOM 815 N N . VAL A 1 97 ? -26.079 18.036 44.005 1.00 97.31 97 VAL A N 1
ATOM 816 C CA . VAL A 1 97 ? -27.425 18.528 44.346 1.00 97.31 97 VAL A CA 1
ATOM 817 C C . VAL A 1 97 ? -28.193 17.498 45.180 1.00 97.31 97 VAL A C 1
ATOM 819 O O . VAL A 1 97 ? -28.784 17.845 46.208 1.00 97.31 97 VAL A O 1
ATOM 822 N N . ARG A 1 98 ? -28.139 16.213 44.803 1.00 95.94 98 ARG A N 1
ATOM 823 C CA . ARG A 1 98 ? -28.771 15.123 45.563 1.00 95.94 98 ARG A CA 1
ATOM 824 C C . ARG A 1 98 ? -28.196 15.006 46.973 1.00 95.94 98 ARG A C 1
ATOM 826 O O . ARG A 1 98 ? -28.974 14.953 47.921 1.00 95.94 98 ARG A O 1
ATOM 833 N N . LYS A 1 99 ? -26.867 15.037 47.130 1.00 95.44 99 LYS A N 1
ATOM 834 C CA . LYS A 1 99 ? -26.196 15.005 48.443 1.00 95.44 99 LYS A CA 1
ATOM 835 C C . LYS A 1 99 ? -26.600 16.190 49.325 1.00 95.44 99 LYS A C 1
ATOM 837 O O . LYS A 1 99 ? -26.884 15.998 50.506 1.00 95.44 99 LYS A O 1
ATOM 842 N N . LYS A 1 100 ? -26.693 17.399 48.755 1.00 95.94 100 LYS A N 1
ATOM 843 C CA . LYS A 1 100 ? -27.190 18.599 49.457 1.00 95.94 100 LYS A CA 1
ATOM 844 C C . LYS A 1 100 ? -28.655 18.448 49.892 1.00 95.94 100 LYS A C 1
ATOM 846 O O . LYS A 1 100 ? -29.026 18.900 50.972 1.00 95.94 100 LYS A O 1
ATOM 851 N N . ARG A 1 101 ? -29.503 17.800 49.085 1.00 93.25 101 ARG A N 1
ATOM 852 C CA . ARG A 1 101 ? -30.898 17.494 49.457 1.00 93.25 101 ARG A CA 1
ATOM 853 C C . ARG A 1 101 ? -30.977 16.456 50.575 1.00 93.25 101 ARG A C 1
ATOM 855 O O . ARG A 1 101 ? -31.679 16.686 51.557 1.00 93.25 101 ARG A O 1
ATOM 862 N N . THR A 1 102 ? -30.237 15.353 50.469 1.00 92.38 102 THR A N 1
ATOM 863 C CA . THR A 1 102 ? -30.237 14.298 51.493 1.00 92.38 102 THR A CA 1
ATOM 864 C C . THR A 1 102 ? -29.666 14.788 52.817 1.00 92.38 102 THR A C 1
ATOM 866 O O . THR A 1 102 ? -30.202 14.429 53.859 1.00 92.38 102 THR A O 1
ATOM 869 N N . SER A 1 103 ? -28.643 15.652 52.811 1.00 92.06 103 SER A N 1
ATOM 870 C CA . SER A 1 103 ? -28.106 16.234 54.048 1.00 92.06 103 SER A CA 1
ATOM 871 C C . SER A 1 103 ? -29.110 17.170 54.728 1.00 92.06 103 SER A C 1
ATOM 873 O O . SER A 1 103 ? -29.270 17.103 55.945 1.00 92.06 103 SER A O 1
ATOM 875 N N . ARG A 1 104 ? -29.864 17.975 53.964 1.00 91.94 104 ARG A N 1
ATOM 876 C CA . ARG A 1 104 ? -30.965 18.802 54.496 1.00 91.94 104 ARG A CA 1
ATOM 877 C C . ARG A 1 104 ? -32.076 17.951 55.115 1.00 91.94 104 ARG A C 1
ATOM 879 O O . ARG A 1 104 ? -32.528 18.258 56.214 1.00 91.94 104 ARG A O 1
ATOM 886 N N . VAL A 1 105 ? -32.497 16.881 54.438 1.00 91.12 105 VAL A N 1
ATOM 887 C CA . VAL A 1 105 ? -33.523 15.952 54.950 1.00 91.12 105 VAL A CA 1
ATOM 888 C C . VAL A 1 105 ? -33.022 15.217 56.195 1.00 91.12 105 VAL A C 1
ATOM 890 O O . VAL A 1 105 ? -33.728 15.174 57.197 1.00 91.12 105 VAL A O 1
ATOM 893 N N . SER A 1 106 ? -31.781 14.724 56.178 1.00 89.38 106 SER A N 1
ATOM 894 C CA . SER A 1 106 ? -31.151 14.068 57.328 1.00 89.38 106 SER A CA 1
ATOM 895 C C . SER A 1 106 ? -31.030 15.006 58.530 1.00 89.38 106 SER A C 1
ATOM 897 O O . SER A 1 106 ? -31.284 14.580 59.652 1.00 89.38 106 SER A O 1
ATOM 899 N N . LYS A 1 107 ? -30.689 16.286 58.318 1.00 87.25 107 LYS A N 1
ATOM 900 C CA . LYS A 1 107 ? -30.619 17.289 59.390 1.00 87.25 107 LYS A CA 1
ATOM 901 C C . LYS A 1 107 ? -31.998 17.539 60.012 1.00 87.25 107 LYS A C 1
ATOM 903 O O . LYS A 1 107 ? -32.096 17.561 61.230 1.00 87.25 107 LYS A O 1
ATOM 908 N N . ARG A 1 108 ? -33.059 17.623 59.194 1.00 83.81 108 ARG A N 1
ATOM 909 C CA . ARG A 1 108 ? -34.458 17.756 59.660 1.00 83.81 108 ARG A CA 1
ATOM 910 C C . ARG A 1 108 ? -34.958 16.526 60.425 1.00 83.81 108 ARG A C 1
ATOM 912 O O . ARG A 1 108 ? -35.650 16.665 61.428 1.00 83.81 108 ARG A O 1
ATOM 919 N N . LEU A 1 109 ? -34.624 15.325 59.950 1.00 82.31 109 LEU A N 1
ATOM 920 C CA . LEU A 1 109 ? -34.960 14.071 60.632 1.00 82.31 109 LEU A CA 1
ATOM 921 C C . LEU A 1 109 ? -34.232 13.958 61.974 1.00 82.31 109 LEU A C 1
ATOM 923 O O . LEU A 1 109 ? -34.865 13.611 62.964 1.00 82.31 109 LEU A O 1
ATOM 927 N N . SER A 1 110 ? -32.943 14.307 62.017 1.00 79.44 110 SER A N 1
ATOM 928 C CA . SER A 1 110 ? -32.151 14.322 63.253 1.00 79.44 110 SER A CA 1
ATOM 929 C C . SER A 1 110 ? -32.742 15.278 64.296 1.00 79.44 110 SER A C 1
ATOM 931 O O . SER A 1 110 ? -32.943 14.888 65.442 1.00 79.44 110 SER A O 1
ATOM 933 N N . THR A 1 111 ? -33.141 16.492 63.893 1.00 75.06 111 THR A N 1
ATOM 934 C CA . THR A 1 111 ? -33.790 17.444 64.810 1.00 75.06 111 THR A CA 1
ATOM 935 C C . THR A 1 111 ? -35.176 16.989 65.280 1.00 75.06 111 THR A C 1
ATOM 937 O O . THR A 1 111 ? -35.543 17.262 66.415 1.00 75.06 111 THR A O 1
ATOM 940 N N . ASN A 1 112 ? -35.947 16.272 64.452 1.00 69.19 112 ASN A N 1
ATOM 941 C CA . ASN A 1 112 ? -37.289 15.799 64.830 1.00 69.19 112 ASN A CA 1
ATOM 942 C C . ASN A 1 112 ? -37.280 14.531 65.700 1.00 69.19 112 ASN A C 1
ATOM 944 O O . ASN A 1 112 ? -38.176 14.351 66.523 1.00 69.19 112 ASN A O 1
ATOM 948 N N . LEU A 1 113 ? -36.295 13.644 65.531 1.00 60.91 113 LEU A N 1
ATOM 949 C CA . LEU A 1 113 ? -36.197 12.391 66.292 1.00 60.91 113 LEU A CA 1
ATOM 950 C C . LEU A 1 113 ? -35.619 12.577 67.704 1.00 60.91 113 LEU A C 1
ATOM 952 O O . LEU A 1 113 ? -35.759 11.678 68.530 1.00 60.91 113 LEU A O 1
ATOM 956 N N . GLY A 1 114 ? -35.035 13.740 68.010 1.00 55.41 114 GLY A N 1
ATOM 957 C CA . GLY A 1 114 ? -34.499 14.057 69.338 1.00 55.41 114 GLY A CA 1
ATOM 958 C C . GLY A 1 114 ? -35.539 14.160 70.463 1.00 55.41 114 GLY A C 1
ATOM 959 O O . GLY A 1 114 ? -35.153 14.103 71.622 1.00 55.41 114 GLY A O 1
ATOM 960 N N . ASN A 1 115 ? -36.841 14.262 70.161 1.00 56.25 115 ASN A N 1
ATOM 961 C CA . ASN A 1 115 ? -37.852 14.608 71.174 1.00 56.25 115 ASN A CA 1
ATOM 962 C C . ASN A 1 115 ? -38.851 13.508 71.553 1.00 56.25 115 ASN A C 1
ATOM 964 O O . ASN A 1 115 ? -39.678 13.740 72.431 1.00 56.25 115 ASN A O 1
ATOM 968 N N . LYS A 1 116 ? -38.839 12.327 70.922 1.00 53.69 116 LYS A N 1
ATOM 969 C CA . LYS A 1 116 ? -39.835 11.276 71.217 1.00 53.69 116 LYS A CA 1
ATOM 970 C C . LYS A 1 116 ? -39.262 9.877 70.988 1.00 53.69 116 LYS A C 1
ATOM 972 O O . LYS A 1 116 ? -39.547 9.250 69.973 1.00 53.69 116 LYS A O 1
ATOM 977 N N . MET A 1 117 ? -38.474 9.370 71.932 1.00 47.38 117 MET A N 1
ATOM 978 C CA . MET A 1 117 ? -38.172 7.935 72.019 1.00 47.38 117 MET A CA 1
ATOM 979 C C . MET A 1 117 ? -38.962 7.337 73.189 1.00 47.38 117 MET A C 1
ATOM 981 O O . MET A 1 117 ? -38.537 7.457 74.336 1.00 47.38 117 MET A O 1
ATOM 985 N N . PRO A 1 118 ? -40.130 6.722 72.938 1.00 56.00 118 PRO A N 1
ATOM 986 C CA . PRO A 1 118 ? -40.829 5.959 73.954 1.00 56.00 118 PRO A CA 1
ATOM 987 C C . PRO A 1 118 ? -40.120 4.619 74.194 1.00 56.00 118 PRO A C 1
ATOM 989 O O . PRO A 1 118 ? -39.752 3.915 73.255 1.00 56.00 118 PRO A O 1
ATOM 992 N N . ASN A 1 119 ? -39.960 4.312 75.480 1.00 52.12 119 ASN A N 1
ATOM 993 C CA . ASN A 1 119 ? -39.659 3.024 76.107 1.00 52.12 119 ASN A CA 1
ATOM 994 C C . ASN A 1 119 ? -38.799 2.042 75.275 1.00 52.12 119 ASN A C 1
ATOM 996 O O . ASN A 1 119 ? -39.291 1.202 74.511 1.00 52.12 119 ASN A O 1
ATOM 1000 N N . SER A 1 120 ? -37.483 2.173 75.444 1.00 54.19 120 SER A N 1
ATOM 1001 C CA . SER A 1 120 ? -36.425 1.527 74.663 1.00 54.19 120 SER A CA 1
ATOM 1002 C C . SER A 1 120 ? -36.465 -0.006 74.698 1.00 54.19 120 SER A C 1
ATOM 1004 O O . SER A 1 120 ? -36.167 -0.635 73.684 1.00 54.19 120 SER A O 1
ATOM 1006 N N . GLU A 1 121 ? -36.887 -0.635 75.794 1.00 57.56 121 GLU A N 1
ATOM 1007 C CA . GLU A 1 121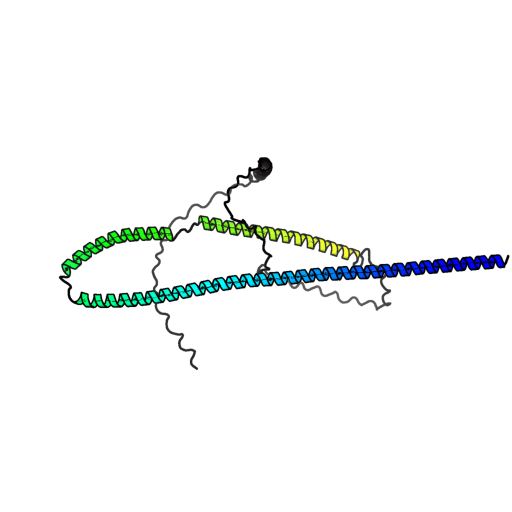 ? -36.769 -2.093 75.967 1.00 57.56 121 GLU A CA 1
ATOM 1008 C C . GLU A 1 121 ? -37.732 -2.909 75.088 1.00 57.56 121 GLU A C 1
ATOM 1010 O O . GLU A 1 121 ? -37.315 -3.853 74.405 1.00 57.56 121 GLU A O 1
ATOM 1015 N N . ASN A 1 122 ? -38.999 -2.494 74.984 1.00 62.38 122 ASN A N 1
ATOM 1016 C CA . ASN A 1 122 ? -39.964 -3.135 74.078 1.00 62.38 122 ASN A CA 1
ATOM 1017 C C . ASN A 1 122 ? -39.619 -2.877 72.605 1.00 62.38 122 ASN A C 1
ATOM 1019 O O . ASN A 1 122 ? -39.849 -3.722 71.730 1.00 62.38 122 ASN A O 1
ATOM 1023 N N . CYS A 1 123 ? -39.010 -1.723 72.329 1.00 62.22 123 CYS A N 1
ATOM 1024 C CA . CYS A 1 123 ? -38.549 -1.359 71.001 1.00 62.22 123 CYS A CA 1
ATOM 1025 C C . CYS A 1 123 ? -37.362 -2.236 70.576 1.00 62.22 123 CYS A C 1
ATOM 1027 O O . CYS A 1 123 ? -37.378 -2.784 69.473 1.00 62.22 123 CYS A O 1
ATOM 1029 N N . PHE A 1 124 ? -36.391 -2.481 71.464 1.00 66.38 124 PHE A N 1
ATOM 1030 C CA . PHE A 1 124 ? -35.248 -3.358 71.197 1.00 66.38 124 PHE A CA 1
ATOM 1031 C C . PHE A 1 124 ? -35.668 -4.795 70.887 1.00 66.38 124 PHE A C 1
ATOM 1033 O O . PHE A 1 124 ? -35.174 -5.369 69.916 1.00 66.38 124 PHE A O 1
ATOM 1040 N N . HIS A 1 125 ? -36.616 -5.376 71.628 1.00 69.81 125 HIS A N 1
ATOM 1041 C CA . HIS A 1 125 ? -37.114 -6.723 71.327 1.00 69.81 125 HIS A CA 1
ATOM 1042 C C . HIS A 1 125 ? -37.835 -6.797 69.974 1.00 69.81 125 HIS A C 1
ATOM 1044 O O . HIS A 1 125 ? -37.620 -7.744 69.203 1.00 69.81 125 HIS A O 1
ATOM 1050 N N . ARG A 1 126 ? -38.630 -5.775 69.635 1.00 70.62 126 ARG A N 1
ATOM 1051 C CA . ARG A 1 126 ? -39.297 -5.675 68.329 1.00 70.62 126 ARG A CA 1
ATOM 1052 C C . ARG A 1 126 ? -38.291 -5.468 67.195 1.00 70.62 126 ARG A C 1
ATOM 1054 O O . ARG A 1 126 ? -38.397 -6.146 66.176 1.00 70.62 126 ARG A O 1
ATOM 1061 N N . PHE A 1 127 ? -37.267 -4.638 67.394 1.00 74.69 127 PHE A N 1
ATOM 1062 C CA . PHE A 1 127 ? -36.152 -4.447 66.461 1.00 74.69 127 PHE A CA 1
ATOM 1063 C C . PHE A 1 127 ? -35.293 -5.700 66.311 1.00 74.69 127 PHE A C 1
ATOM 1065 O O . PHE A 1 127 ? -34.830 -5.988 65.212 1.00 74.69 127 PHE A O 1
ATOM 1072 N N . ARG A 1 128 ? -35.107 -6.496 67.367 1.00 77.25 128 ARG A N 1
ATOM 1073 C CA . ARG A 1 128 ? -34.355 -7.756 67.298 1.00 77.25 128 ARG A CA 1
ATOM 1074 C C . ARG A 1 128 ? -35.131 -8.815 66.508 1.00 77.25 128 ARG A C 1
ATOM 1076 O O . ARG A 1 128 ? -34.531 -9.488 65.668 1.00 77.25 128 ARG A O 1
ATOM 1083 N N . ARG A 1 129 ? -36.460 -8.902 66.689 1.00 76.19 129 ARG A N 1
ATOM 1084 C CA . ARG A 1 129 ? -37.358 -9.748 65.870 1.00 76.19 129 ARG A CA 1
ATOM 1085 C C . ARG A 1 129 ? -37.425 -9.285 64.415 1.00 76.19 129 ARG A C 1
ATOM 1087 O O . ARG A 1 129 ? -37.173 -10.090 63.519 1.00 76.19 129 ARG A O 1
ATOM 1094 N N . LEU A 1 130 ? -37.683 -8.000 64.171 1.00 76.00 130 LEU A N 1
ATOM 1095 C CA . LEU A 1 130 ? -37.695 -7.424 62.823 1.00 76.00 130 LEU A CA 1
ATOM 1096 C C . LEU A 1 130 ? -36.322 -7.543 62.161 1.00 76.00 130 LEU A C 1
ATOM 1098 O O . LEU A 1 130 ? -36.243 -7.921 61.004 1.00 76.00 130 LEU A O 1
ATOM 1102 N N . GLY A 1 131 ? -35.227 -7.341 62.890 1.00 74.88 131 GLY A N 1
ATOM 1103 C CA . GLY A 1 131 ? -33.862 -7.511 62.397 1.00 74.88 131 GLY A CA 1
ATOM 1104 C C . GLY A 1 131 ? -33.521 -8.964 62.063 1.00 74.88 131 GLY A C 1
ATOM 1105 O O . GLY A 1 131 ? -32.779 -9.221 61.118 1.00 74.88 131 GLY A O 1
ATOM 1106 N N . ALA A 1 132 ? -34.067 -9.946 62.784 1.00 75.62 132 ALA A N 1
ATOM 1107 C CA . ALA A 1 132 ? -33.959 -11.357 62.403 1.00 75.62 132 ALA A CA 1
ATOM 1108 C C . ALA A 1 132 ? -34.772 -11.667 61.133 1.00 75.62 132 ALA A C 1
ATOM 1110 O O . ALA A 1 132 ? -34.289 -12.374 60.247 1.00 75.62 132 ALA A O 1
ATOM 1111 N N . GLN A 1 133 ? -35.972 -11.099 61.004 1.00 75.19 133 GLN A N 1
ATOM 1112 C CA . GLN A 1 133 ? -36.840 -11.283 59.839 1.00 75.19 133 GLN A CA 1
ATOM 1113 C C . GLN A 1 133 ? -36.282 -10.584 58.588 1.00 75.19 133 GLN A C 1
ATOM 1115 O O . GLN A 1 133 ? -36.197 -11.198 57.528 1.00 75.19 133 GLN A O 1
ATOM 1120 N N . ILE A 1 134 ? -35.790 -9.353 58.729 1.00 71.44 134 ILE A N 1
ATOM 1121 C CA . ILE A 1 134 ? -35.092 -8.585 57.696 1.00 71.44 134 ILE A CA 1
ATOM 1122 C C . ILE A 1 134 ? -33.811 -9.303 57.296 1.00 71.44 134 ILE A C 1
ATOM 1124 O O . ILE A 1 134 ? -33.562 -9.421 56.108 1.00 71.44 134 ILE A O 1
ATOM 1128 N N . ARG A 1 135 ? -33.031 -9.869 58.229 1.00 73.00 135 ARG A N 1
ATOM 1129 C CA . ARG A 1 135 ? -31.867 -10.693 57.865 1.00 73.00 135 ARG A CA 1
ATOM 1130 C C . ARG A 1 135 ? -32.266 -11.926 57.058 1.00 73.00 135 ARG A C 1
ATOM 1132 O O . ARG A 1 135 ? -31.581 -12.223 56.095 1.00 73.00 135 ARG A O 1
ATOM 1139 N N . ARG A 1 136 ? -33.381 -12.597 57.364 1.00 71.56 136 ARG A N 1
ATOM 1140 C CA . ARG A 1 136 ? -33.871 -13.753 56.581 1.00 71.56 136 ARG A CA 1
ATOM 1141 C C . ARG A 1 136 ? -34.400 -13.372 55.193 1.00 71.56 136 ARG A C 1
ATOM 1143 O O . ARG A 1 136 ? -34.190 -14.109 54.234 1.00 71.56 136 ARG A O 1
ATOM 1150 N N . VAL A 1 137 ? -35.101 -12.247 55.074 1.00 75.25 137 VAL A N 1
ATOM 1151 C CA . VAL A 1 137 ? -35.626 -11.759 53.786 1.00 75.25 137 VAL A CA 1
ATOM 1152 C C . VAL A 1 137 ? -34.503 -11.154 52.945 1.00 75.25 137 VAL A C 1
ATOM 1154 O O . VAL A 1 137 ? -34.418 -11.424 51.747 1.00 75.25 137 VAL A O 1
ATOM 1157 N N . ASN A 1 138 ? -33.594 -10.409 53.574 1.00 74.19 138 ASN A N 1
ATOM 1158 C CA . ASN A 1 138 ? -32.427 -9.844 52.919 1.00 74.19 138 ASN A CA 1
ATOM 1159 C C . ASN A 1 138 ? -31.435 -10.922 52.534 1.00 74.19 138 ASN A C 1
ATOM 1161 O O . ASN A 1 138 ? -30.952 -10.827 51.429 1.00 74.19 138 ASN A O 1
ATOM 1165 N N . THR A 1 139 ? -31.164 -11.971 53.317 1.00 74.75 139 THR A N 1
ATOM 1166 C CA . THR A 1 139 ? -30.277 -13.047 52.835 1.00 74.75 139 THR A CA 1
ATOM 1167 C C . THR A 1 139 ? -30.854 -13.703 51.592 1.00 74.75 139 THR A C 1
ATOM 1169 O O . THR A 1 139 ? -30.135 -13.845 50.615 1.00 74.75 139 THR A O 1
ATOM 1172 N N . LYS A 1 140 ? -32.158 -14.007 51.547 1.00 78.06 140 LYS A N 1
ATOM 1173 C CA . LYS A 1 140 ? -32.797 -14.544 50.332 1.00 78.06 140 LYS A CA 1
ATOM 1174 C C . LYS A 1 140 ? -32.723 -13.573 49.149 1.00 78.06 140 LYS A C 1
ATOM 1176 O O . LYS A 1 140 ? -32.395 -13.999 48.045 1.00 78.06 140 LYS A O 1
ATOM 1181 N N . ARG A 1 141 ? -32.973 -12.277 49.366 1.00 80.00 141 ARG A N 1
ATOM 1182 C CA . ARG A 1 141 ? -32.850 -11.238 48.327 1.00 80.00 141 ARG A CA 1
ATOM 1183 C C . ARG A 1 141 ? -31.409 -10.989 47.898 1.00 80.00 141 ARG A C 1
ATOM 1185 O O . ARG A 1 141 ? -31.183 -10.757 46.724 1.00 80.00 141 ARG A O 1
ATOM 1192 N N . LEU A 1 142 ? -30.450 -11.068 48.812 1.00 78.00 142 LEU A N 1
ATOM 1193 C CA . LEU A 1 142 ? -29.028 -10.855 48.568 1.00 78.00 142 LEU A CA 1
ATOM 1194 C C . LEU A 1 142 ? -28.426 -12.082 47.895 1.00 78.00 142 LEU A C 1
ATOM 1196 O O . LEU A 1 142 ? -27.638 -11.915 46.988 1.00 78.00 142 LEU A O 1
ATOM 1200 N N . PHE A 1 143 ? -28.864 -13.300 48.222 1.00 80.75 143 PHE A N 1
ATOM 1201 C CA . PHE A 1 143 ? -28.539 -14.499 47.448 1.00 80.75 143 PHE A CA 1
ATOM 1202 C C . PHE A 1 143 ? -29.185 -14.472 46.063 1.00 80.75 143 PHE A C 1
ATOM 1204 O O . PHE A 1 143 ? -28.530 -14.852 45.104 1.00 80.75 143 PHE A O 1
ATOM 1211 N N . ALA A 1 144 ? -30.428 -14.005 45.919 1.00 84.44 144 ALA A N 1
ATOM 1212 C CA . ALA A 1 144 ? -31.050 -13.826 44.605 1.00 84.44 144 ALA A CA 1
ATOM 1213 C C . ALA A 1 144 ? -30.343 -12.739 43.781 1.00 84.44 144 ALA A C 1
ATOM 1215 O O . ALA A 1 144 ? -30.091 -12.951 42.601 1.00 84.44 144 ALA A O 1
ATOM 1216 N N . ALA A 1 145 ? -29.960 -11.626 44.413 1.00 81.81 145 ALA A N 1
ATOM 1217 C CA . ALA A 1 145 ? -29.186 -10.556 43.802 1.00 81.81 145 ALA A CA 1
ATOM 1218 C C . ALA A 1 145 ? -27.781 -11.039 43.443 1.00 81.81 145 ALA A C 1
ATOM 1220 O O . ALA A 1 145 ? -27.420 -10.936 42.293 1.00 81.81 145 ALA A O 1
ATOM 1221 N N . VAL A 1 146 ? -27.038 -11.681 44.348 1.00 80.19 146 VAL A N 1
ATOM 1222 C CA . VAL A 1 146 ? -25.720 -12.280 44.074 1.00 80.19 146 VAL A CA 1
ATOM 1223 C C . VAL A 1 146 ? -25.817 -13.354 42.998 1.00 80.19 146 VAL A C 1
ATOM 1225 O O . VAL A 1 146 ? -24.922 -13.450 42.177 1.00 80.19 146 VAL A O 1
ATOM 1228 N N . ARG A 1 147 ? -26.896 -14.142 42.934 1.00 80.06 147 ARG A N 1
ATOM 1229 C CA . ARG A 1 147 ? -27.109 -15.125 41.860 1.00 80.06 147 ARG A CA 1
ATOM 1230 C C . ARG A 1 147 ? -27.466 -14.461 40.529 1.00 80.06 147 ARG A C 1
ATOM 1232 O O . ARG A 1 147 ? -27.078 -14.987 39.493 1.00 80.06 147 ARG A O 1
ATOM 1239 N N . ALA A 1 148 ? -28.167 -13.328 40.546 1.00 77.50 148 ALA A N 1
ATOM 1240 C CA . ALA A 1 148 ? -28.413 -12.502 39.365 1.00 77.50 148 ALA A CA 1
ATOM 1241 C C . ALA A 1 148 ? -27.122 -11.802 38.898 1.00 77.50 148 ALA A C 1
ATOM 1243 O O . ALA A 1 148 ? -26.771 -11.903 37.731 1.00 77.50 148 ALA A O 1
ATOM 1244 N N . SER A 1 149 ? -26.351 -11.224 39.821 1.00 72.25 149 SER A N 1
ATOM 1245 C CA . SER A 1 149 ? -25.053 -10.588 39.583 1.00 72.25 149 SER A CA 1
ATOM 1246 C C . SER A 1 149 ? -23.981 -11.590 39.168 1.00 72.25 149 SER A C 1
ATOM 1248 O O . SER A 1 149 ? -23.148 -11.271 38.338 1.00 72.25 149 SER A O 1
ATOM 1250 N N . ALA A 1 150 ? -24.000 -12.817 39.692 1.00 64.56 150 ALA A N 1
ATOM 1251 C CA . ALA A 1 150 ? -23.103 -13.893 39.270 1.00 64.56 150 ALA A CA 1
ATOM 1252 C C . ALA A 1 150 ? -23.473 -14.432 37.881 1.00 64.56 150 ALA A C 1
ATOM 1254 O O . ALA A 1 150 ? -22.595 -14.901 37.164 1.00 64.56 150 ALA A O 1
ATOM 1255 N N . ARG A 1 151 ? -24.751 -14.334 37.486 1.00 64.19 151 ARG A N 1
ATOM 1256 C CA . ARG A 1 151 ? -25.184 -14.544 36.097 1.00 64.19 151 ARG A CA 1
ATOM 1257 C C . ARG A 1 151 ? -24.734 -13.408 35.176 1.00 64.19 151 ARG A C 1
ATOM 1259 O O . ARG A 1 151 ? -24.483 -13.674 34.013 1.00 64.19 151 ARG A O 1
ATOM 1266 N N . GLU A 1 152 ? -24.610 -12.183 35.685 1.00 60.06 152 GLU A N 1
ATOM 1267 C CA . GLU A 1 152 ? -24.089 -11.033 34.928 1.00 60.06 152 GLU A CA 1
ATOM 1268 C C . GLU A 1 152 ? -22.552 -10.940 34.901 1.00 60.06 152 GLU A C 1
ATOM 1270 O O . GLU A 1 152 ? -22.004 -10.378 33.959 1.00 60.06 152 GLU A O 1
ATOM 1275 N N . GLN A 1 153 ? -21.833 -11.463 35.902 1.00 55.00 153 GLN A N 1
ATOM 1276 C CA . GLN A 1 153 ? -20.385 -11.236 36.042 1.00 55.00 153 GLN A CA 1
ATOM 1277 C C . GLN A 1 153 ? -19.479 -12.322 35.461 1.00 55.00 153 GLN A C 1
ATOM 1279 O O . GLN A 1 153 ? -18.267 -12.113 35.428 1.00 55.00 153 GLN A O 1
ATOM 1284 N N . VAL A 1 154 ? -19.996 -13.458 34.987 1.00 50.12 154 VAL A N 1
ATOM 1285 C CA . VAL A 1 154 ? -19.134 -14.501 34.406 1.00 50.12 154 VAL A CA 1
ATOM 1286 C C . VAL A 1 154 ? -19.826 -15.211 33.241 1.00 50.12 154 VAL A C 1
ATOM 1288 O O . VAL A 1 154 ? -19.978 -16.428 33.246 1.00 50.12 154 VAL A O 1
ATOM 1291 N N . ASP A 1 155 ? -20.111 -14.473 32.169 1.00 57.91 155 ASP A N 1
ATOM 1292 C CA . ASP A 1 155 ? -19.981 -15.044 30.821 1.00 57.91 155 ASP A CA 1
ATOM 1293 C C . ASP A 1 155 ? -18.491 -15.033 30.434 1.00 57.91 155 ASP A C 1
ATOM 1295 O O . ASP A 1 155 ? -18.089 -14.543 29.379 1.00 57.91 155 ASP A O 1
ATOM 1299 N N . PHE A 1 156 ? -17.624 -15.594 31.288 1.00 59.75 156 PHE A N 1
ATOM 1300 C CA . PHE A 1 156 ? -16.340 -16.094 30.808 1.00 59.75 156 PHE A CA 1
ATOM 1301 C C . PHE A 1 156 ? -16.674 -17.328 29.985 1.00 59.75 156 PHE A C 1
ATOM 1303 O O . PHE A 1 156 ? -16.573 -18.468 30.440 1.00 59.75 156 PHE A O 1
ATOM 1310 N N . ASN A 1 157 ? -17.144 -17.089 28.765 1.00 71.75 157 ASN A N 1
ATOM 1311 C CA . ASN A 1 157 ? -17.310 -18.109 27.764 1.00 71.75 157 ASN A CA 1
ATOM 1312 C C . ASN A 1 157 ? -15.898 -18.535 27.361 1.00 71.75 157 ASN A C 1
ATOM 1314 O O . ASN A 1 157 ? -15.360 -18.086 26.353 1.00 71.75 157 ASN A O 1
ATOM 1318 N N . VAL A 1 158 ? -15.263 -19.361 28.197 1.00 83.44 158 VAL A N 1
ATOM 1319 C CA . VAL A 1 158 ? -13.935 -19.935 27.946 1.00 83.44 158 VAL A CA 1
ATOM 1320 C C . VAL A 1 158 ? -13.921 -20.566 26.556 1.00 83.44 158 VAL A C 1
ATOM 1322 O O . VAL A 1 158 ? -12.935 -20.451 25.840 1.00 83.44 158 VAL A O 1
ATOM 1325 N N . GLN A 1 159 ? -15.055 -21.128 26.133 1.00 80.38 159 GLN A N 1
ATOM 1326 C CA . GLN A 1 159 ? -15.254 -21.622 24.779 1.00 80.38 159 GLN A CA 1
ATOM 1327 C C . GLN A 1 159 ? -15.106 -20.523 23.714 1.00 80.38 159 GLN A C 1
ATOM 1329 O O . GLN A 1 159 ? -14.377 -20.716 22.750 1.00 80.38 159 GLN A O 1
ATOM 1334 N N . GLY A 1 160 ? -15.723 -19.355 23.908 1.00 86.25 160 GLY A N 1
ATOM 1335 C CA . GLY A 1 160 ? -15.585 -18.203 23.013 1.00 86.25 160 GLY A CA 1
ATOM 1336 C C . GLY A 1 160 ? -14.149 -17.681 22.934 1.00 86.25 160 GLY A C 1
ATOM 1337 O O . GLY A 1 160 ? -13.642 -17.465 21.839 1.00 86.25 160 GLY A O 1
ATOM 1338 N N . TYR A 1 161 ? -13.450 -17.574 24.068 1.00 90.94 161 TYR A N 1
ATOM 1339 C CA . TYR A 1 161 ? -12.035 -17.184 24.078 1.00 90.94 161 TYR A CA 1
ATOM 1340 C C . TYR A 1 161 ? -11.136 -18.209 23.382 1.00 90.94 161 TYR A C 1
ATOM 1342 O O . TYR A 1 161 ? -10.203 -17.827 22.680 1.00 90.94 161 TYR A O 1
ATOM 1350 N N . LEU A 1 162 ? -11.412 -19.506 23.538 1.00 93.94 162 LEU A N 1
ATOM 1351 C CA . LEU A 1 162 ? -10.689 -20.558 22.822 1.00 93.94 162 LEU A CA 1
ATOM 1352 C C . LEU A 1 162 ? -10.966 -20.514 21.314 1.00 93.94 162 LEU A C 1
ATOM 1354 O O . LEU A 1 162 ? -10.047 -20.707 20.513 1.00 93.94 162 LEU A O 1
ATOM 1358 N N . ASP A 1 163 ? -12.196 -20.207 20.909 1.00 91.25 163 ASP A N 1
ATOM 1359 C CA . ASP A 1 163 ? -12.562 -20.039 19.501 1.00 91.25 163 ASP A CA 1
ATOM 1360 C C . ASP A 1 163 ? -11.904 -18.783 18.896 1.00 91.25 163 ASP A C 1
ATOM 1362 O O . ASP A 1 163 ? -11.382 -18.821 17.779 1.00 91.25 163 ASP A O 1
ATOM 1366 N N . GLU A 1 164 ? -11.845 -17.676 19.637 1.00 89.56 164 GLU A N 1
ATOM 1367 C CA . GLU A 1 164 ? -11.158 -16.450 19.218 1.00 89.56 164 GLU A CA 1
ATOM 1368 C C . GLU A 1 164 ? -9.639 -16.630 19.157 1.00 89.56 164 GLU A C 1
ATOM 1370 O O . GLU A 1 164 ? -9.015 -16.247 18.164 1.00 89.56 164 GLU A O 1
ATOM 1375 N N . PHE A 1 165 ? -9.050 -17.282 20.160 1.00 95.69 165 PHE A N 1
ATOM 1376 C CA . PHE A 1 165 ? -7.626 -17.601 20.197 1.00 95.69 165 PHE A CA 1
ATOM 1377 C C . PHE A 1 165 ? -7.232 -18.541 19.056 1.00 95.69 165 PHE A C 1
ATOM 1379 O O . PHE A 1 165 ? -6.277 -18.269 18.329 1.00 95.69 165 PHE A O 1
ATOM 1386 N N . SER A 1 166 ? -7.991 -19.618 18.835 1.00 96.00 166 SER A N 1
ATOM 1387 C CA . SER A 1 166 ? -7.722 -20.553 17.737 1.00 96.00 166 SER A CA 1
ATOM 1388 C C . SER A 1 166 ? -7.876 -19.890 16.366 1.00 96.00 166 SER A C 1
ATOM 1390 O O . SER A 1 166 ? -7.091 -20.167 15.457 1.00 96.00 166 SER A O 1
ATOM 1392 N N . LYS A 1 167 ? -8.820 -18.953 16.213 1.00 95.62 167 LYS A N 1
ATOM 1393 C CA . LYS A 1 167 ? -8.989 -18.159 14.990 1.00 95.62 167 LYS A CA 1
ATOM 1394 C C . LYS A 1 167 ? -7.838 -17.175 14.765 1.00 95.62 167 LYS A C 1
ATOM 1396 O O . LYS A 1 167 ? -7.369 -17.068 13.629 1.00 95.62 167 LYS A O 1
ATOM 1401 N N . ALA A 1 168 ? -7.379 -16.486 15.810 1.00 96.12 168 ALA A N 1
ATOM 1402 C CA . ALA A 1 168 ? -6.214 -15.605 15.748 1.00 96.12 168 ALA A CA 1
ATOM 1403 C C . ALA A 1 168 ? -4.954 -16.402 15.372 1.00 96.12 168 ALA A C 1
ATOM 1405 O O . ALA A 1 168 ? -4.309 -16.091 14.368 1.00 96.12 168 ALA A O 1
ATOM 1406 N N . LEU A 1 169 ? -4.701 -17.517 16.062 1.00 98.25 169 LEU A N 1
ATOM 1407 C CA . LEU A 1 169 ? -3.562 -18.402 15.817 1.00 98.25 169 LEU A CA 1
ATOM 1408 C C . LEU A 1 169 ? -3.588 -19.004 14.404 1.00 98.25 169 LEU A C 1
ATOM 1410 O O . LEU A 1 169 ? -2.575 -19.005 13.709 1.00 98.25 169 LEU A O 1
ATOM 1414 N N . ALA A 1 170 ? -4.749 -19.449 13.918 1.00 97.19 170 ALA A N 1
ATOM 1415 C CA . ALA A 1 170 ? -4.882 -19.947 12.548 1.00 97.19 170 ALA A CA 1
ATOM 1416 C C . ALA A 1 170 ? -4.590 -18.865 11.492 1.00 97.19 170 ALA A C 1
ATOM 1418 O O . ALA A 1 170 ? -4.071 -19.175 10.415 1.00 97.19 170 ALA A O 1
ATOM 1419 N N . SER A 1 171 ? -4.925 -17.602 11.777 1.00 94.12 171 SER A N 1
ATOM 1420 C CA . SER A 1 171 ? -4.633 -16.485 10.875 1.00 94.12 171 SER A CA 1
ATOM 1421 C C . SER A 1 171 ? -3.138 -16.164 10.827 1.00 94.12 171 SER A C 1
ATOM 1423 O O . SER A 1 171 ? -2.589 -16.040 9.732 1.00 94.12 171 SER A O 1
ATOM 1425 N N . GLU A 1 172 ? -2.467 -16.140 11.978 1.00 93.75 172 GLU A N 1
ATOM 1426 C CA . GLU A 1 172 ? -1.024 -15.906 12.080 1.00 93.75 172 GLU A CA 1
ATOM 1427 C C . GLU A 1 172 ? -0.221 -17.026 11.427 1.00 93.75 172 GLU A C 1
ATOM 1429 O O . GLU A 1 172 ? 0.633 -16.758 10.585 1.00 93.75 172 GLU A O 1
ATOM 1434 N N . VAL A 1 173 ? -0.549 -18.290 11.714 1.00 98.25 173 VAL A N 1
ATOM 1435 C CA . VAL A 1 173 ? 0.119 -19.444 11.091 1.00 98.25 173 VAL A CA 1
ATOM 1436 C C . VAL A 1 173 ? -0.028 -19.408 9.567 1.00 98.25 173 VAL A C 1
ATOM 1438 O O . VAL A 1 173 ? 0.925 -19.701 8.845 1.00 98.25 173 VAL A O 1
ATOM 1441 N N . ARG A 1 174 ? -1.196 -19.003 9.045 1.00 96.94 174 ARG A N 1
ATOM 1442 C CA . ARG A 1 174 ? -1.397 -18.843 7.596 1.00 96.94 174 ARG A CA 1
ATOM 1443 C C . ARG A 1 174 ? -0.551 -17.702 7.017 1.00 96.94 174 ARG A C 1
ATOM 1445 O O . ARG A 1 174 ? -0.039 -17.869 5.912 1.00 96.94 174 ARG A O 1
ATOM 1452 N N . MET A 1 175 ? -0.405 -16.579 7.724 1.00 93.50 175 MET A N 1
ATOM 1453 C CA . MET A 1 175 ? 0.475 -15.482 7.296 1.00 93.50 175 MET A CA 1
ATOM 1454 C C . MET A 1 175 ? 1.942 -15.925 7.283 1.00 93.50 175 MET A C 1
ATOM 1456 O O . MET A 1 175 ? 2.593 -15.797 6.250 1.00 93.50 175 MET A O 1
ATOM 1460 N N . LEU A 1 176 ? 2.418 -16.562 8.358 1.00 97.25 176 LEU A N 1
ATOM 1461 C CA . LEU A 1 176 ? 3.791 -17.065 8.467 1.00 97.25 176 LEU A CA 1
ATOM 1462 C C . LEU A 1 176 ? 4.128 -18.094 7.382 1.00 97.25 176 LEU A C 1
ATOM 1464 O O . LEU A 1 176 ? 5.196 -18.031 6.783 1.00 97.25 176 LEU A O 1
ATOM 1468 N N . LEU A 1 177 ? 3.221 -19.027 7.073 1.00 98.00 177 LEU A N 1
ATOM 1469 C CA . LEU A 1 177 ? 3.435 -19.976 5.974 1.00 98.00 177 LEU A CA 1
ATOM 1470 C C . LEU A 1 177 ? 3.492 -19.282 4.605 1.00 98.00 177 LEU A C 1
ATOM 1472 O O . LEU A 1 177 ? 4.261 -19.708 3.744 1.00 98.00 177 LEU A O 1
ATOM 1476 N N . GLY A 1 178 ? 2.715 -18.213 4.407 1.00 93.56 178 GLY A N 1
ATOM 1477 C CA . GLY A 1 178 ? 2.792 -17.378 3.207 1.00 93.56 178 GLY A CA 1
ATOM 1478 C C . GLY A 1 178 ? 4.132 -16.648 3.092 1.00 93.56 178 GLY A C 1
ATOM 1479 O O . GLY A 1 178 ? 4.765 -16.690 2.039 1.00 93.56 178 GLY A O 1
ATOM 1480 N N . GLU A 1 179 ? 4.600 -16.047 4.185 1.00 97.12 179 GLU A N 1
ATOM 1481 C CA . GLU A 1 179 ? 5.901 -15.372 4.257 1.00 97.12 179 GLU A CA 1
ATOM 1482 C C . GLU A 1 179 ? 7.066 -16.341 4.033 1.00 97.12 179 GLU A C 1
ATOM 1484 O O . GLU A 1 179 ? 7.944 -16.057 3.223 1.00 97.12 179 GLU A O 1
ATOM 1489 N N . VAL A 1 180 ? 7.053 -17.516 4.672 1.00 98.12 180 VAL A N 1
ATOM 1490 C CA . VAL A 1 180 ? 8.063 -18.566 4.454 1.00 98.12 180 VAL A CA 1
ATOM 1491 C C . VAL A 1 180 ? 8.029 -19.074 3.011 1.00 98.12 180 VAL A C 1
ATOM 1493 O O . VAL A 1 180 ? 9.083 -19.335 2.433 1.00 98.12 180 VAL A O 1
ATOM 1496 N N . GLY A 1 181 ? 6.842 -19.202 2.410 1.00 96.88 181 GLY A N 1
ATOM 1497 C CA . GLY A 1 181 ? 6.692 -19.530 0.992 1.00 96.88 181 GLY A CA 1
ATOM 1498 C C . GLY A 1 181 ? 7.363 -18.494 0.087 1.00 96.88 181 GLY A C 1
ATOM 1499 O O . GLY A 1 181 ? 8.160 -18.868 -0.770 1.00 96.88 181 GLY A O 1
ATOM 1500 N N . ARG A 1 182 ? 7.116 -17.202 0.336 1.00 94.50 182 ARG A N 1
ATOM 1501 C CA . ARG A 1 182 ? 7.751 -16.089 -0.389 1.00 94.50 182 ARG A CA 1
ATOM 1502 C C . ARG A 1 182 ? 9.272 -16.084 -0.219 1.00 94.50 182 ARG A C 1
ATOM 1504 O O . ARG A 1 182 ? 9.986 -16.022 -1.210 1.00 94.50 182 ARG A O 1
ATOM 1511 N N . LEU A 1 183 ? 9.770 -16.236 1.010 1.00 97.88 183 LEU A N 1
ATOM 1512 C CA . LEU A 1 183 ? 11.210 -16.283 1.298 1.00 97.88 183 LEU A CA 1
ATOM 1513 C C . LEU A 1 183 ? 11.915 -17.454 0.598 1.00 97.88 183 LEU A C 1
ATOM 1515 O O . LEU A 1 183 ? 13.076 -17.338 0.209 1.00 97.88 183 LEU A O 1
ATOM 1519 N N . ARG A 1 184 ? 11.235 -18.595 0.428 1.00 98.50 184 ARG A N 1
ATOM 1520 C CA . ARG A 1 184 ? 11.774 -19.725 -0.343 1.00 98.50 184 ARG A CA 1
ATOM 1521 C C . ARG A 1 184 ? 11.917 -19.389 -1.822 1.00 98.50 184 ARG A C 1
ATOM 1523 O O . ARG A 1 184 ? 12.910 -19.796 -2.418 1.00 98.50 184 ARG A O 1
ATOM 1530 N N . GLU A 1 185 ? 10.953 -18.669 -2.387 1.00 97.62 185 GLU A N 1
ATOM 1531 C CA . GLU A 1 185 ? 11.004 -18.261 -3.790 1.00 97.62 185 GLU A CA 1
ATOM 1532 C C . GLU A 1 185 ? 12.072 -17.188 -4.022 1.00 97.62 185 GLU A C 1
ATOM 1534 O O . GLU A 1 185 ? 12.882 -17.328 -4.928 1.00 97.62 185 GLU A O 1
ATOM 1539 N N . GLU A 1 186 ? 12.179 -16.199 -3.132 1.00 96.62 186 GLU A N 1
ATOM 1540 C CA . GLU A 1 186 ? 13.246 -15.187 -3.173 1.00 96.62 186 GLU A CA 1
ATOM 1541 C C . GLU A 1 186 ? 14.635 -15.816 -3.043 1.00 96.62 186 GLU A C 1
ATOM 1543 O O . GLU A 1 186 ? 15.542 -15.494 -3.807 1.00 96.62 186 GLU A O 1
ATOM 1548 N N . ARG A 1 187 ? 14.805 -16.786 -2.133 1.00 97.81 187 ARG A N 1
ATOM 1549 C CA . ARG A 1 187 ? 16.054 -17.552 -2.036 1.00 97.81 187 ARG A CA 1
ATOM 1550 C C . ARG A 1 187 ? 16.365 -18.294 -3.338 1.00 97.81 187 ARG A C 1
ATOM 1552 O O . ARG A 1 187 ? 17.528 -18.329 -3.731 1.00 97.81 187 ARG A O 1
ATOM 1559 N N . ARG A 1 188 ? 15.366 -18.907 -3.984 1.00 97.94 188 ARG A N 1
ATOM 1560 C CA . ARG A 1 188 ? 15.549 -19.615 -5.262 1.00 97.94 188 ARG A CA 1
ATOM 1561 C C . ARG A 1 188 ? 15.932 -18.644 -6.384 1.00 97.94 188 ARG A C 1
ATOM 1563 O O . ARG A 1 188 ? 16.850 -18.955 -7.137 1.00 97.94 188 ARG A O 1
ATOM 1570 N N . ALA A 1 189 ? 15.289 -17.480 -6.457 1.00 95.12 189 ALA A N 1
ATOM 1571 C CA . ALA A 1 189 ? 15.611 -16.430 -7.422 1.00 95.12 189 ALA A CA 1
ATOM 1572 C C . ALA A 1 189 ? 17.060 -15.941 -7.263 1.00 95.12 189 ALA A C 1
ATOM 1574 O O . ALA A 1 189 ? 17.833 -15.991 -8.216 1.00 95.12 189 ALA A O 1
ATOM 1575 N N . LEU A 1 190 ? 17.477 -15.607 -6.036 1.00 97.44 190 LEU A N 1
ATOM 1576 C CA . LEU A 1 190 ? 18.854 -15.185 -5.750 1.00 97.44 190 LEU A CA 1
ATOM 1577 C C . LEU A 1 190 ? 19.889 -16.275 -6.064 1.00 97.44 190 LEU A C 1
ATOM 1579 O O . LEU A 1 190 ? 20.983 -15.977 -6.534 1.00 97.44 190 LEU A O 1
ATOM 1583 N N . GLN A 1 191 ? 19.565 -17.549 -5.818 1.00 97.69 191 GLN A N 1
ATOM 1584 C CA . GLN A 1 191 ? 20.442 -18.662 -6.195 1.00 97.69 191 GLN A CA 1
ATOM 1585 C C . GLN A 1 191 ? 20.612 -18.773 -7.714 1.00 97.69 191 GLN A C 1
ATOM 1587 O O . GLN A 1 191 ? 21.718 -19.051 -8.177 1.00 97.69 191 GLN A O 1
ATOM 1592 N N . HIS A 1 192 ? 19.545 -18.542 -8.480 1.00 98.19 192 HIS A N 1
ATOM 1593 C CA . HIS A 1 192 ? 19.604 -18.519 -9.939 1.00 98.19 192 HIS A CA 1
ATOM 1594 C C . HIS A 1 192 ? 20.447 -17.341 -10.452 1.00 98.19 192 HIS A C 1
ATOM 1596 O O . HIS A 1 192 ? 21.343 -17.547 -11.267 1.00 98.19 192 HIS A O 1
ATOM 1602 N N . GLU A 1 193 ? 20.227 -16.132 -9.929 1.00 98.12 193 GLU A N 1
ATOM 1603 C CA . GLU A 1 193 ? 21.027 -14.943 -10.263 1.00 98.12 193 GLU A CA 1
ATOM 1604 C C . GLU A 1 193 ? 22.510 -15.135 -9.929 1.00 98.12 193 GLU A C 1
ATOM 1606 O O . GLU A 1 193 ? 23.375 -14.852 -10.756 1.00 98.12 193 GLU A O 1
ATOM 1611 N N . LEU A 1 194 ? 22.824 -15.688 -8.753 1.00 98.06 194 LEU A N 1
ATOM 1612 C CA . LEU A 1 194 ? 24.203 -15.988 -8.369 1.00 98.06 194 LEU A CA 1
ATOM 1613 C C . LEU A 1 194 ? 24.844 -17.013 -9.313 1.00 98.06 194 LEU A C 1
ATOM 1615 O O . LEU A 1 194 ? 25.993 -16.837 -9.711 1.00 98.06 194 LEU A O 1
ATOM 1619 N N . GLY A 1 195 ? 24.112 -18.064 -9.693 1.00 97.88 195 GLY A N 1
ATOM 1620 C CA . GLY A 1 195 ? 24.583 -19.046 -10.672 1.00 97.88 195 GLY A CA 1
ATOM 1621 C C . GLY A 1 195 ? 24.871 -18.414 -12.037 1.00 97.88 195 GLY A C 1
ATOM 1622 O O . GLY A 1 195 ? 25.909 -18.686 -12.644 1.00 97.88 195 GLY A O 1
ATOM 1623 N N . PHE A 1 196 ? 23.996 -17.514 -12.487 1.00 97.88 196 PHE A N 1
ATOM 1624 C CA . PHE A 1 196 ? 24.183 -16.757 -13.722 1.00 97.88 196 PHE A CA 1
ATOM 1625 C C . PHE A 1 196 ? 25.428 -15.859 -13.658 1.00 97.88 196 PHE A C 1
ATOM 1627 O O . PHE A 1 196 ? 26.273 -15.919 -14.551 1.00 97.88 196 PHE A O 1
ATOM 1634 N N . LEU A 1 197 ? 25.606 -15.101 -12.570 1.00 97.06 197 LEU A N 1
ATOM 1635 C CA . LEU A 1 197 ? 26.784 -14.255 -12.353 1.00 97.06 197 LEU A CA 1
ATOM 1636 C C . LEU A 1 197 ? 28.083 -15.066 -12.295 1.00 97.06 197 LEU A C 1
ATOM 1638 O O . LEU A 1 197 ? 29.081 -14.649 -12.877 1.00 97.06 197 LEU A O 1
ATOM 1642 N N . LEU A 1 198 ? 28.088 -16.223 -11.626 1.00 96.38 198 LEU A N 1
ATOM 1643 C CA . LEU A 1 198 ? 29.259 -17.105 -11.582 1.00 96.38 198 LEU A CA 1
ATOM 1644 C C . LEU A 1 198 ? 29.605 -17.661 -12.967 1.00 96.38 198 LEU A C 1
ATOM 1646 O O . LEU A 1 198 ? 30.782 -17.721 -13.307 1.00 96.38 198 LEU A O 1
ATOM 1650 N N . THR A 1 199 ? 28.598 -17.992 -13.779 1.00 95.88 199 THR A N 1
ATOM 1651 C CA . THR A 1 199 ? 28.794 -18.455 -15.162 1.00 95.88 199 THR A CA 1
ATOM 1652 C C . THR A 1 199 ? 29.321 -17.339 -16.064 1.00 95.88 199 THR A C 1
ATOM 1654 O O . THR A 1 199 ? 30.218 -17.562 -16.872 1.00 95.88 199 THR A O 1
ATOM 1657 N N . MET A 1 200 ? 28.812 -16.110 -15.925 1.00 95.25 200 MET A N 1
ATOM 1658 C CA . MET A 1 200 ? 29.392 -14.965 -16.633 1.00 95.25 200 MET A CA 1
ATOM 1659 C C . MET A 1 200 ? 30.826 -14.710 -16.173 1.00 95.25 200 MET A C 1
ATOM 1661 O O . MET A 1 200 ? 31.714 -14.527 -16.997 1.00 95.25 200 MET A O 1
ATOM 1665 N N . LYS A 1 201 ? 31.083 -14.758 -14.863 1.00 93.88 201 LYS A N 1
ATOM 1666 C CA . LYS A 1 201 ? 32.425 -14.564 -14.313 1.00 93.88 201 LYS A CA 1
ATOM 1667 C C . LYS A 1 201 ? 33.405 -15.637 -14.789 1.00 93.88 201 LYS A C 1
ATOM 1669 O O . LYS A 1 201 ? 34.562 -15.307 -15.003 1.00 93.88 201 LYS A O 1
ATOM 1674 N N . SER A 1 202 ? 32.984 -16.890 -14.969 1.00 94.69 202 SER A N 1
ATOM 1675 C CA . SER A 1 202 ? 33.865 -17.933 -15.513 1.00 94.69 202 SER A CA 1
ATOM 1676 C C . SER A 1 202 ? 34.129 -17.760 -17.009 1.00 94.69 202 SER A C 1
ATOM 1678 O O . SER A 1 202 ? 35.200 -18.123 -17.475 1.00 94.69 202 SER A O 1
ATOM 1680 N N . LYS A 1 203 ? 33.177 -17.198 -17.762 1.00 94.44 203 LYS A N 1
ATOM 1681 C CA . LYS A 1 203 ? 33.318 -16.943 -19.204 1.00 94.44 203 LYS A CA 1
ATOM 1682 C C . LYS A 1 203 ? 34.169 -15.714 -19.519 1.00 94.44 203 LYS A C 1
ATOM 1684 O O . LYS A 1 203 ? 34.990 -15.770 -20.425 1.00 94.44 203 LYS A O 1
ATOM 1689 N N . TYR A 1 204 ? 33.973 -14.634 -18.767 1.00 92.06 204 TYR A N 1
ATOM 1690 C CA . TYR A 1 204 ? 34.586 -13.321 -19.011 1.00 92.06 204 TYR A CA 1
ATOM 1691 C C . TYR A 1 204 ? 35.663 -12.942 -17.982 1.00 92.06 204 TYR A C 1
ATOM 1693 O O . TYR A 1 204 ? 36.192 -11.834 -18.014 1.00 92.06 204 TYR A O 1
ATOM 1701 N N . GLY A 1 205 ? 35.949 -13.815 -17.016 1.00 87.94 205 GLY A N 1
ATOM 1702 C CA . GLY A 1 205 ? 37.013 -13.609 -16.037 1.00 87.94 205 GLY A CA 1
ATOM 1703 C C . GLY A 1 205 ? 38.402 -13.934 -16.599 1.00 87.94 205 GLY A C 1
ATOM 1704 O O . GLY A 1 205 ? 38.509 -14.510 -17.679 1.00 87.94 205 GLY A O 1
ATOM 1705 N N . PRO A 1 206 ? 39.477 -13.607 -15.858 1.00 86.38 206 PRO A N 1
ATOM 1706 C CA . PRO A 1 206 ? 40.846 -13.960 -16.239 1.00 86.38 206 PRO A CA 1
ATOM 1707 C C . PRO A 1 206 ? 40.984 -15.480 -16.426 1.00 86.38 206 PRO A C 1
ATOM 1709 O O . PRO A 1 206 ? 40.702 -16.231 -15.489 1.00 86.38 206 PRO A O 1
ATOM 1712 N N . GLY A 1 207 ? 41.390 -15.927 -17.620 1.00 83.56 207 GLY A N 1
ATOM 1713 C CA . GLY A 1 207 ? 41.449 -17.347 -17.996 1.00 83.56 207 GLY A CA 1
ATOM 1714 C C . GLY A 1 207 ? 40.115 -17.981 -18.426 1.00 83.56 207 GLY A C 1
ATOM 1715 O O . GLY A 1 207 ? 40.022 -19.207 -18.476 1.00 83.56 207 GLY A O 1
ATOM 1716 N N . GLY A 1 208 ? 39.075 -17.181 -18.687 1.00 88.38 208 GLY A N 1
ATOM 1717 C CA . GLY A 1 208 ? 37.812 -17.635 -19.277 1.00 88.38 208 GLY A CA 1
ATOM 1718 C C . GLY A 1 208 ? 37.863 -17.761 -20.806 1.00 88.38 208 GLY A C 1
ATOM 1719 O O . GLY A 1 208 ? 38.763 -17.239 -21.455 1.00 88.38 208 GLY A O 1
ATOM 1720 N N . GLU A 1 209 ? 36.864 -18.428 -21.390 1.00 86.00 209 GLU A N 1
ATOM 1721 C CA . GLU A 1 209 ? 36.756 -18.670 -22.846 1.00 86.00 209 GLU A CA 1
ATOM 1722 C C . GLU A 1 209 ? 36.693 -17.387 -23.693 1.00 86.00 209 GLU A C 1
ATOM 1724 O O . GLU A 1 209 ? 37.022 -17.415 -24.874 1.00 86.00 209 GLU A O 1
ATOM 1729 N N . PHE A 1 210 ? 36.254 -16.272 -23.102 1.00 84.25 210 PHE A N 1
ATOM 1730 C CA . PHE A 1 210 ? 36.143 -14.969 -23.759 1.00 84.25 210 PHE A CA 1
ATOM 1731 C C . PHE A 1 210 ? 37.161 -13.967 -23.213 1.00 84.25 210 PHE A C 1
ATOM 1733 O O . PHE A 1 210 ? 36.873 -12.768 -23.177 1.00 84.25 210 PHE A O 1
ATOM 1740 N N . GLU A 1 211 ? 38.327 -14.425 -22.745 1.00 72.31 211 GLU A N 1
ATOM 1741 C CA . GLU A 1 211 ? 39.437 -13.502 -22.521 1.00 72.31 211 GLU A CA 1
ATOM 1742 C C . GLU A 1 211 ? 39.742 -12.830 -23.872 1.00 72.31 211 GLU A C 1
ATOM 1744 O O . GLU A 1 211 ? 40.049 -13.529 -24.838 1.00 72.31 211 GLU A O 1
ATOM 1749 N N . PRO A 1 212 ? 39.582 -11.501 -24.011 1.00 74.75 212 PRO A N 1
ATOM 1750 C CA . PRO A 1 212 ? 39.920 -10.847 -25.259 1.00 74.75 212 PRO A CA 1
ATOM 1751 C C . PRO A 1 212 ? 41.419 -11.058 -25.469 1.00 74.75 212 PRO A C 1
ATOM 1753 O O . PRO A 1 212 ? 42.216 -10.559 -24.673 1.00 74.75 212 PRO A O 1
ATOM 1756 N N . ASP A 1 213 ? 41.807 -11.757 -26.540 1.00 68.44 213 ASP A N 1
ATOM 1757 C CA . ASP A 1 213 ? 43.216 -11.932 -26.943 1.00 68.44 213 ASP A CA 1
ATOM 1758 C C . ASP A 1 213 ? 43.968 -10.592 -27.031 1.00 68.44 213 ASP A C 1
ATOM 1760 O O . ASP A 1 213 ? 45.196 -10.522 -26.976 1.00 68.44 213 ASP A O 1
ATOM 1764 N N . TRP A 1 214 ? 43.224 -9.491 -27.108 1.00 61.56 214 TRP A N 1
ATOM 1765 C CA . TRP A 1 214 ? 43.736 -8.151 -26.930 1.00 61.56 214 TRP A CA 1
ATOM 1766 C C . TRP A 1 214 ? 44.021 -7.821 -25.455 1.00 61.56 214 TRP A C 1
ATOM 1768 O O . TRP A 1 214 ? 43.315 -7.047 -24.806 1.00 61.56 214 TRP A O 1
ATOM 1778 N N . LYS A 1 215 ? 45.136 -8.343 -24.941 1.00 71.50 215 LYS A N 1
ATOM 1779 C CA . LYS A 1 215 ? 45.890 -7.619 -23.912 1.00 71.50 215 LYS A CA 1
ATOM 1780 C C . LYS A 1 215 ? 46.662 -6.511 -24.631 1.00 71.50 215 LYS A C 1
ATOM 1782 O O . LYS A 1 215 ? 47.463 -6.840 -25.510 1.00 71.50 215 LYS A O 1
ATOM 1787 N N . PRO A 1 216 ? 46.454 -5.215 -24.319 1.00 74.12 216 PRO A N 1
ATOM 1788 C CA . PRO A 1 216 ? 47.364 -4.193 -24.815 1.00 74.12 216 PRO A CA 1
ATOM 1789 C C . PRO A 1 216 ? 48.779 -4.619 -24.404 1.00 74.12 216 PRO A C 1
ATOM 1791 O O . PRO A 1 216 ? 48.940 -5.062 -23.261 1.00 74.12 216 PRO A O 1
ATOM 1794 N N . PRO A 1 217 ? 49.770 -4.573 -25.316 1.00 73.69 217 PRO A N 1
ATOM 1795 C CA . PRO A 1 217 ? 51.139 -4.937 -24.991 1.00 73.69 217 PRO A CA 1
ATOM 1796 C C . PRO A 1 217 ? 51.534 -4.143 -23.753 1.00 73.69 217 PRO A C 1
ATOM 1798 O O . PRO A 1 217 ? 51.612 -2.914 -23.782 1.00 73.69 217 PRO A O 1
ATOM 1801 N N . GLY A 1 218 ? 51.655 -4.857 -22.633 1.00 71.88 218 GLY A N 1
ATOM 1802 C CA . GLY A 1 218 ? 52.032 -4.250 -21.373 1.00 71.88 218 GLY A CA 1
ATOM 1803 C C . GLY A 1 218 ? 53.374 -3.545 -21.563 1.00 71.88 218 GLY A C 1
ATOM 1804 O O . GLY A 1 218 ? 54.188 -4.010 -22.368 1.00 71.88 218 GLY A O 1
ATOM 1805 N N . PRO A 1 219 ? 53.611 -2.423 -20.868 1.00 74.19 219 PRO A N 1
ATOM 1806 C CA . PRO A 1 219 ? 54.891 -1.736 -20.931 1.00 74.19 219 PRO A CA 1
ATOM 1807 C C . PRO A 1 219 ? 56.032 -2.747 -20.714 1.00 74.19 219 PRO A C 1
ATOM 1809 O O . PRO A 1 219 ? 55.938 -3.586 -19.811 1.00 74.19 219 PRO A O 1
ATOM 1812 N N . PRO A 1 220 ? 57.075 -2.722 -21.562 1.00 65.12 220 PRO A N 1
ATOM 1813 C CA . PRO A 1 220 ? 58.150 -3.696 -21.511 1.00 65.12 220 PRO A CA 1
ATOM 1814 C C . PRO A 1 220 ? 58.849 -3.634 -20.153 1.00 65.12 220 PRO A C 1
ATOM 1816 O O . PRO A 1 220 ? 59.354 -2.591 -19.753 1.00 65.12 220 PRO A O 1
ATOM 1819 N N . GLY A 1 221 ? 58.882 -4.777 -19.468 1.00 55.78 221 GLY A N 1
ATOM 1820 C CA . GLY A 1 221 ? 59.906 -5.098 -18.479 1.00 55.78 221 GLY A CA 1
ATOM 1821 C C . GLY A 1 221 ? 60.022 -4.136 -17.301 1.00 55.78 221 GLY A C 1
ATOM 1822 O O . GLY A 1 221 ? 61.046 -3.480 -17.136 1.00 55.78 221 GLY A O 1
ATOM 1823 N N . GLY A 1 222 ? 59.036 -4.148 -16.405 1.00 69.06 222 GLY A N 1
ATOM 1824 C CA . GLY A 1 222 ? 59.379 -3.955 -14.998 1.00 69.06 222 GLY A CA 1
ATOM 1825 C C . GLY A 1 222 ? 60.259 -5.135 -14.548 1.00 69.06 222 GLY A C 1
ATOM 1826 O O . GLY A 1 222 ? 59.932 -6.272 -14.905 1.00 69.06 222 GLY A O 1
ATOM 1827 N N . PRO A 1 223 ? 61.375 -4.908 -13.828 1.00 72.81 223 PRO A N 1
ATOM 1828 C CA . PRO A 1 223 ? 62.220 -5.985 -13.316 1.00 72.81 223 PRO A CA 1
ATOM 1829 C C . PRO A 1 223 ? 61.375 -6.984 -12.510 1.00 72.81 223 PRO A C 1
ATOM 1831 O O . PRO A 1 223 ? 60.386 -6.567 -11.897 1.00 72.81 223 PRO A O 1
ATOM 1834 N N . PRO A 1 224 ? 61.723 -8.287 -12.523 1.00 68.44 224 PRO A N 1
ATOM 1835 C CA . PRO A 1 224 ? 60.997 -9.307 -11.779 1.00 68.44 224 PRO A CA 1
ATOM 1836 C C . PRO A 1 224 ? 60.866 -8.839 -10.334 1.00 68.44 224 PRO A C 1
ATOM 1838 O O . PRO A 1 224 ? 61.866 -8.673 -9.639 1.00 68.44 224 PRO A O 1
ATOM 1841 N N . ALA A 1 225 ? 59.631 -8.546 -9.925 1.00 64.81 225 ALA A N 1
ATOM 1842 C CA . ALA A 1 225 ? 59.349 -8.188 -8.553 1.00 64.81 225 ALA A CA 1
ATOM 1843 C C . ALA A 1 225 ? 59.820 -9.362 -7.691 1.00 64.81 225 ALA A C 1
ATOM 1845 O O . ALA A 1 225 ? 59.323 -10.481 -7.838 1.00 64.81 225 ALA A O 1
ATOM 1846 N N . ASP A 1 226 ? 60.830 -9.080 -6.869 1.00 70.44 226 ASP A N 1
ATOM 1847 C CA . ASP A 1 226 ? 61.370 -9.946 -5.825 1.00 70.44 226 ASP A CA 1
ATOM 1848 C C . ASP A 1 226 ? 60.199 -10.681 -5.150 1.00 70.44 226 ASP A C 1
ATOM 1850 O O . ASP A 1 226 ? 59.181 -10.022 -4.888 1.00 70.44 226 ASP A O 1
ATOM 1854 N N . PRO A 1 227 ? 60.255 -12.010 -4.915 1.00 72.56 227 PRO A N 1
ATOM 1855 C CA . PRO A 1 227 ? 59.191 -12.730 -4.230 1.00 72.56 227 PRO A CA 1
ATOM 1856 C C . PRO A 1 227 ? 58.973 -12.084 -2.867 1.00 72.56 227 PRO A C 1
ATOM 1858 O O . PRO A 1 227 ? 59.682 -12.356 -1.898 1.00 72.56 227 PRO A O 1
ATOM 1861 N N . GLY A 1 228 ? 57.988 -11.185 -2.819 1.00 72.38 228 GLY A N 1
ATOM 1862 C CA . GLY A 1 228 ? 57.604 -10.501 -1.606 1.00 72.38 228 GLY A CA 1
ATOM 1863 C C . GLY A 1 228 ? 57.349 -11.551 -0.528 1.00 72.38 228 GLY A C 1
ATOM 1864 O O . GLY A 1 228 ? 56.857 -12.643 -0.847 1.00 72.38 228 GLY A O 1
ATOM 1865 N N . PRO A 1 229 ? 57.711 -11.256 0.731 1.00 79.50 229 PRO A N 1
ATOM 1866 C CA . PRO A 1 229 ? 57.560 -12.194 1.831 1.00 79.50 229 PRO A CA 1
ATOM 1867 C C . PRO A 1 229 ? 56.156 -12.805 1.790 1.00 79.50 229 PRO A C 1
ATOM 1869 O O . PRO A 1 229 ? 55.194 -12.076 1.514 1.00 79.50 229 PRO A O 1
ATOM 1872 N N . PRO A 1 230 ? 56.030 -14.130 2.015 1.00 79.06 230 PRO A N 1
ATOM 1873 C CA . PRO A 1 230 ? 54.756 -14.820 1.910 1.00 79.06 230 PRO A CA 1
ATOM 1874 C C . PRO A 1 230 ? 53.715 -14.020 2.692 1.00 79.06 230 PRO A C 1
ATOM 1876 O O . PRO A 1 230 ? 53.998 -13.655 3.841 1.00 79.06 230 PRO A O 1
ATOM 1879 N N . PRO A 1 231 ? 52.559 -13.696 2.077 1.00 78.00 231 PRO A N 1
ATOM 1880 C CA . PRO A 1 231 ? 51.560 -12.858 2.714 1.00 78.00 231 PRO A CA 1
ATOM 1881 C C . PRO A 1 231 ? 51.305 -13.425 4.110 1.00 78.00 231 PRO A C 1
ATOM 1883 O O . PRO A 1 231 ? 51.127 -14.647 4.233 1.00 78.00 231 PRO A O 1
ATOM 1886 N N . PRO A 1 232 ? 51.371 -12.588 5.164 1.00 78.31 232 PRO A N 1
ATOM 1887 C CA . PRO A 1 232 ? 51.222 -13.056 6.529 1.00 78.31 232 PRO A CA 1
ATOM 1888 C C . PRO A 1 232 ? 49.958 -13.900 6.585 1.00 78.31 232 PRO A C 1
ATOM 1890 O O . PRO A 1 232 ? 48.892 -13.447 6.156 1.00 78.31 232 PRO A O 1
ATOM 1893 N N . ARG A 1 233 ? 50.105 -15.160 7.028 1.00 74.50 233 ARG A N 1
ATOM 1894 C CA . ARG A 1 233 ? 48.978 -16.088 7.166 1.00 74.50 233 ARG A CA 1
ATOM 1895 C C . ARG A 1 233 ? 47.868 -15.300 7.852 1.00 74.50 233 ARG A C 1
ATOM 1897 O O . ARG A 1 233 ? 48.154 -14.742 8.916 1.00 74.50 233 ARG A O 1
ATOM 1904 N N . PRO A 1 234 ? 46.662 -15.197 7.260 1.00 69.81 234 PRO A N 1
ATOM 1905 C CA . PRO A 1 234 ? 45.580 -14.465 7.888 1.00 69.81 234 PRO A CA 1
ATOM 1906 C C . PRO A 1 234 ? 45.459 -15.027 9.293 1.00 69.81 234 PRO A C 1
ATOM 1908 O O . PRO A 1 234 ? 45.256 -16.233 9.466 1.00 69.81 234 PRO A O 1
ATOM 1911 N N . SER A 1 235 ? 45.708 -14.178 10.290 1.00 63.28 235 SER A N 1
ATOM 1912 C CA . SER A 1 235 ? 45.516 -14.568 11.668 1.00 63.28 235 SER A CA 1
ATOM 1913 C C . SER A 1 235 ? 44.049 -14.949 11.746 1.00 63.28 235 SER A C 1
ATOM 1915 O O . SER A 1 235 ? 43.152 -14.120 11.576 1.00 63.28 235 SER A O 1
ATOM 1917 N N . PHE A 1 236 ? 43.799 -16.246 11.906 1.00 54.91 236 PHE A N 1
ATOM 1918 C CA . PHE A 1 236 ? 42.509 -16.749 12.325 1.00 54.91 236 PHE A CA 1
ATOM 1919 C C . PHE A 1 236 ? 42.322 -16.224 13.745 1.00 54.91 236 PHE A C 1
ATOM 1921 O O . PHE A 1 236 ? 42.500 -16.940 14.724 1.00 54.91 236 PHE A O 1
ATOM 1928 N N . SER A 1 237 ? 42.007 -14.933 13.860 1.00 60.16 237 SER A N 1
ATOM 1929 C CA . SER A 1 237 ? 41.289 -14.428 15.008 1.00 60.16 237 SER A CA 1
ATOM 1930 C C . SER A 1 237 ? 40.077 -15.350 15.087 1.00 60.16 237 SER A C 1
ATOM 1932 O O . SER A 1 237 ? 39.355 -15.474 14.087 1.00 60.16 237 SER A O 1
ATOM 1934 N N . PRO A 1 238 ? 39.922 -16.122 16.181 1.00 63.97 238 PRO A N 1
ATOM 1935 C CA . PRO A 1 238 ? 38.785 -17.006 16.322 1.00 63.97 238 PRO A CA 1
ATOM 1936 C C . PRO A 1 238 ? 37.583 -16.120 16.077 1.00 63.97 238 PRO A C 1
ATOM 1938 O O . PRO A 1 238 ? 37.403 -15.134 16.794 1.00 63.97 238 PRO A O 1
ATOM 1941 N N . ARG A 1 239 ? 36.851 -16.403 14.988 1.00 56.56 239 ARG A N 1
ATOM 1942 C CA . ARG A 1 239 ? 35.596 -15.728 14.679 1.00 56.56 239 ARG A CA 1
ATOM 1943 C C . ARG A 1 239 ? 34.876 -15.680 16.004 1.00 56.56 239 ARG A C 1
ATOM 1945 O O . ARG A 1 239 ? 34.568 -16.743 16.550 1.00 56.56 239 ARG A O 1
ATOM 1952 N N . SER A 1 240 ? 34.715 -14.471 16.539 1.00 55.75 240 SER A N 1
ATOM 1953 C CA . SER A 1 240 ? 33.852 -14.239 17.676 1.00 55.75 240 SER A CA 1
ATOM 1954 C C . SER A 1 240 ? 32.599 -15.011 17.331 1.00 55.75 240 SER A C 1
ATOM 1956 O O . SER A 1 240 ? 32.008 -14.810 16.266 1.00 55.75 240 SER A O 1
ATOM 1958 N N . GLN A 1 241 ? 32.321 -16.041 18.129 1.00 49.88 241 GLN A N 1
ATOM 1959 C CA . GLN A 1 241 ? 31.098 -16.795 17.999 1.00 49.88 241 GLN A CA 1
ATOM 1960 C C . GLN A 1 241 ? 30.022 -15.736 18.144 1.00 49.88 241 GLN A C 1
ATOM 1962 O O . GLN A 1 241 ? 29.793 -15.228 19.241 1.00 49.88 241 GLN A O 1
ATOM 1967 N N . VAL A 1 242 ? 29.482 -15.292 17.008 1.00 47.28 242 VAL A N 1
ATOM 1968 C CA . VAL A 1 242 ? 28.400 -14.329 16.970 1.00 47.28 242 VAL A CA 1
ATOM 1969 C C . VAL A 1 242 ? 27.277 -15.085 17.632 1.00 47.28 242 VAL A C 1
ATOM 1971 O O . VAL A 1 242 ? 26.692 -15.997 17.044 1.00 47.28 242 VAL A O 1
ATOM 1974 N N . GLY A 1 243 ? 27.118 -14.779 18.918 1.00 42.84 243 GLY A N 1
ATOM 1975 C CA . GLY A 1 243 ? 26.143 -15.371 19.793 1.00 42.84 243 GLY A CA 1
ATOM 1976 C C . GLY A 1 243 ? 24.826 -15.353 19.057 1.00 42.84 243 GLY A C 1
ATOM 1977 O O . GLY A 1 243 ? 24.336 -14.303 18.632 1.00 42.84 243 GLY A O 1
ATOM 1978 N N . GLY A 1 244 ? 24.298 -16.553 18.860 1.00 54.84 244 GLY A N 1
ATOM 1979 C CA . GLY A 1 244 ? 22.942 -16.711 18.417 1.00 54.84 244 GLY A CA 1
ATOM 1980 C C . GLY A 1 244 ? 22.028 -15.858 19.294 1.00 54.84 244 GLY A C 1
ATOM 1981 O O . GLY A 1 244 ? 22.129 -15.869 20.517 1.00 54.84 244 GLY A O 1
ATOM 1982 N N . TRP A 1 245 ? 21.107 -15.174 18.618 1.00 52.28 245 TRP A N 1
ATOM 1983 C CA . TRP A 1 245 ? 19.817 -14.759 19.155 1.00 52.28 245 TRP A CA 1
ATOM 1984 C C . TRP A 1 245 ? 19.829 -13.526 20.067 1.00 52.28 245 TRP A C 1
ATOM 1986 O O . TRP A 1 245 ? 19.468 -13.606 21.234 1.00 52.28 245 TRP A O 1
ATOM 1996 N N . SER A 1 246 ? 20.078 -12.335 19.514 1.00 50.56 246 SER A N 1
ATOM 1997 C CA . SER A 1 246 ? 19.383 -11.142 20.021 1.00 50.56 246 SER A CA 1
ATOM 1998 C C . SER A 1 246 ? 19.376 -9.994 19.016 1.00 50.56 246 SER A C 1
ATOM 2000 O O . SER A 1 246 ? 20.347 -9.252 18.897 1.00 50.56 246 SER A O 1
ATOM 2002 N N . ARG A 1 247 ? 18.244 -9.867 18.310 1.00 45.69 247 ARG A N 1
ATOM 2003 C CA . ARG A 1 247 ? 17.493 -8.629 18.007 1.00 45.69 247 ARG A CA 1
ATOM 2004 C C . ARG A 1 247 ? 16.748 -8.768 16.683 1.00 45.69 247 ARG A C 1
ATOM 2006 O O . ARG A 1 247 ? 17.154 -8.264 15.643 1.00 45.69 247 ARG A O 1
ATOM 2013 N N . ASN A 1 248 ? 15.565 -9.370 16.777 1.00 49.44 248 ASN A N 1
ATOM 2014 C CA . ASN A 1 248 ? 14.451 -9.008 15.910 1.00 49.44 248 ASN A CA 1
ATOM 2015 C C . ASN A 1 248 ? 14.041 -7.564 16.243 1.00 49.44 248 ASN A C 1
ATOM 2017 O O . ASN A 1 248 ? 13.069 -7.334 16.963 1.00 49.44 248 ASN A O 1
ATOM 2021 N N . ALA A 1 249 ? 14.797 -6.586 15.742 1.00 44.28 249 ALA A N 1
ATOM 2022 C CA . ALA A 1 249 ? 14.285 -5.240 15.556 1.00 44.28 249 ALA A CA 1
ATOM 2023 C C . ALA A 1 249 ? 13.279 -5.320 14.403 1.00 44.28 249 ALA A C 1
ATOM 2025 O O . ALA A 1 249 ? 13.637 -5.329 13.226 1.00 44.28 249 ALA A O 1
ATOM 2026 N N . ARG A 1 250 ? 12.004 -5.482 14.764 1.00 47.66 250 ARG A N 1
ATOM 2027 C CA . ARG A 1 250 ? 10.882 -5.395 13.835 1.00 47.66 250 ARG A CA 1
ATOM 2028 C C . ARG A 1 250 ? 10.866 -3.987 13.251 1.00 47.66 250 ARG A C 1
ATOM 2030 O O . ARG A 1 250 ? 10.335 -3.068 13.863 1.00 47.66 250 ARG A O 1
ATOM 2037 N N . VAL A 1 251 ? 11.390 -3.829 12.044 1.00 43.81 251 VAL A N 1
ATOM 2038 C CA . VAL A 1 251 ? 10.852 -2.811 11.146 1.00 43.81 251 VAL A CA 1
ATOM 2039 C C . VAL A 1 251 ? 9.543 -3.392 10.631 1.00 43.81 251 VAL A C 1
ATOM 2041 O O . VAL A 1 251 ? 9.528 -4.228 9.728 1.00 43.81 251 VAL A O 1
ATOM 2044 N N . CYS A 1 252 ? 8.438 -3.006 11.265 1.00 39.47 252 CYS A N 1
ATOM 2045 C CA . CYS A 1 252 ? 7.099 -3.238 10.743 1.00 39.47 252 CYS A CA 1
ATOM 2046 C C . CYS A 1 252 ? 6.972 -2.483 9.412 1.00 39.47 252 CYS A C 1
ATOM 2048 O O . CYS A 1 252 ? 6.546 -1.332 9.385 1.00 39.47 252 CYS A O 1
ATOM 2050 N N . ARG A 1 253 ? 7.360 -3.110 8.296 1.00 42.56 253 ARG A N 1
ATOM 2051 C CA . ARG A 1 253 ? 6.925 -2.651 6.975 1.00 42.56 253 ARG A CA 1
ATOM 2052 C C . ARG A 1 253 ? 5.446 -2.997 6.852 1.00 42.56 253 ARG A C 1
ATOM 2054 O O . ARG A 1 253 ? 5.076 -4.169 6.813 1.00 42.56 253 ARG A O 1
ATOM 2061 N N . ALA A 1 254 ? 4.613 -1.962 6.853 1.00 44.00 254 ALA A N 1
ATOM 2062 C CA . ALA A 1 254 ? 3.192 -2.056 6.568 1.00 44.00 254 ALA A CA 1
ATOM 2063 C C . ALA A 1 254 ? 2.992 -2.782 5.227 1.00 44.00 254 ALA A C 1
ATOM 2065 O O . ALA A 1 254 ? 3.393 -2.285 4.178 1.00 44.00 254 ALA A O 1
ATOM 2066 N N . SER A 1 255 ? 2.410 -3.982 5.266 1.00 42.59 255 SER A N 1
ATOM 2067 C CA . SER A 1 255 ? 1.947 -4.652 4.050 1.00 42.59 255 SER A CA 1
ATOM 2068 C C . SER A 1 255 ? 0.641 -4.002 3.577 1.00 42.59 255 SER A C 1
ATOM 2070 O O . SER A 1 255 ? -0.242 -3.755 4.405 1.00 42.59 255 SER A O 1
ATOM 2072 N N . PRO A 1 256 ? 0.487 -3.738 2.269 1.00 48.56 256 PRO A N 1
ATOM 2073 C CA . PRO A 1 256 ? -0.695 -3.093 1.719 1.00 48.56 256 PRO A CA 1
ATOM 2074 C C . PRO A 1 256 ? -1.925 -4.000 1.842 1.00 48.56 256 PRO A C 1
ATOM 2076 O O . PRO A 1 256 ? -1.873 -5.222 1.679 1.00 48.56 256 PRO A O 1
ATOM 2079 N N . GLY A 1 257 ? -3.045 -3.369 2.189 1.00 41.53 257 GLY A N 1
ATOM 2080 C CA . GLY A 1 257 ? -4.280 -4.005 2.622 1.00 41.53 257 GLY A CA 1
ATOM 2081 C C . GLY A 1 257 ? -4.884 -4.983 1.615 1.00 41.53 257 GLY A C 1
ATOM 2082 O O . GLY A 1 257 ? -5.312 -4.626 0.519 1.00 41.53 257 GLY A O 1
ATOM 2083 N N . ARG A 1 258 ? -5.047 -6.229 2.064 1.00 49.47 258 ARG A N 1
ATOM 2084 C CA . ARG A 1 258 ? -5.935 -7.222 1.454 1.00 49.47 258 ARG A CA 1
ATOM 2085 C C . ARG A 1 258 ? -7.389 -6.767 1.640 1.00 49.47 258 ARG A C 1
ATOM 2087 O O . ARG A 1 258 ? -7.974 -6.945 2.710 1.00 49.47 258 ARG A O 1
ATOM 2094 N N . ARG A 1 259 ? -7.978 -6.173 0.597 1.00 51.31 259 ARG A N 1
ATOM 2095 C CA . ARG A 1 259 ? -9.409 -5.831 0.529 1.00 51.31 259 ARG A CA 1
ATOM 2096 C C . ARG A 1 259 ? -10.259 -7.092 0.757 1.00 51.31 259 ARG A C 1
ATOM 2098 O O . ARG A 1 259 ? -10.157 -8.065 0.013 1.00 51.31 259 ARG A O 1
ATOM 2105 N N . LYS A 1 260 ? -11.108 -7.079 1.791 1.00 51.56 260 LYS A N 1
ATOM 2106 C CA . LYS A 1 260 ? -12.225 -8.030 1.932 1.00 51.56 260 LYS A CA 1
ATOM 2107 C C . LYS A 1 260 ? -13.389 -7.558 1.052 1.00 51.56 260 LYS A C 1
ATOM 2109 O O . LYS A 1 260 ? -13.676 -6.362 1.059 1.00 51.56 260 LYS A O 1
ATOM 2114 N N . PRO A 1 261 ? -14.094 -8.461 0.350 1.00 49.16 261 PRO A N 1
ATOM 2115 C CA . PRO A 1 261 ? -15.280 -8.091 -0.405 1.00 49.16 261 PRO A CA 1
ATOM 2116 C C . PRO A 1 261 ? -16.396 -7.692 0.565 1.00 49.16 261 PRO A C 1
ATOM 2118 O O . PRO A 1 261 ? -16.760 -8.444 1.477 1.00 49.16 261 PRO A O 1
ATOM 2121 N N . ARG A 1 262 ? -16.902 -6.473 0.374 1.00 43.78 262 ARG A N 1
ATOM 2122 C CA . ARG A 1 262 ? -18.035 -5.897 1.095 1.00 43.78 262 ARG A CA 1
ATOM 2123 C C . ARG A 1 262 ? -19.273 -6.725 0.750 1.00 43.78 262 ARG A C 1
ATOM 2125 O O . ARG A 1 262 ? -19.620 -6.898 -0.413 1.00 43.78 262 ARG A O 1
ATOM 2132 N N . ARG A 1 263 ? -19.888 -7.315 1.773 1.00 41.06 263 ARG A N 1
ATOM 2133 C CA . ARG A 1 263 ? -21.130 -8.078 1.657 1.00 41.06 263 ARG A CA 1
ATOM 2134 C C . ARG A 1 263 ? -22.268 -7.089 1.869 1.00 41.06 263 ARG A C 1
ATOM 2136 O O . ARG A 1 263 ? -22.605 -6.801 3.016 1.00 41.06 263 ARG A O 1
ATOM 2143 N N . ASP A 1 264 ? -22.805 -6.554 0.779 1.00 41.09 264 ASP A N 1
ATOM 2144 C CA . ASP A 1 264 ? -23.963 -5.670 0.840 1.00 41.09 264 ASP A CA 1
ATOM 2145 C C . ASP A 1 264 ? -25.173 -6.426 1.381 1.00 41.09 264 ASP A C 1
ATOM 2147 O O . ASP A 1 264 ? -25.618 -7.457 0.866 1.00 41.09 264 ASP A O 1
ATOM 2151 N N . ARG A 1 265 ? -25.661 -5.902 2.501 1.00 38.78 265 ARG A N 1
ATOM 2152 C CA . ARG A 1 265 ? -26.876 -6.305 3.188 1.00 38.78 265 ARG A CA 1
ATOM 2153 C C . ARG A 1 265 ? -27.950 -5.301 2.775 1.00 38.78 265 ARG A C 1
ATOM 2155 O O . ARG A 1 265 ? -28.166 -4.307 3.453 1.00 38.78 265 ARG A O 1
ATOM 2162 N N . LEU A 1 266 ? -28.621 -5.579 1.664 1.00 43.56 266 LEU A N 1
ATOM 2163 C CA . LEU A 1 266 ? -29.952 -5.049 1.388 1.00 43.56 266 LEU A CA 1
ATOM 2164 C C . LEU A 1 266 ? -30.885 -6.233 1.148 1.00 43.56 266 LEU A C 1
ATOM 2166 O O . LEU A 1 266 ? -30.663 -7.061 0.268 1.00 43.56 266 LEU A O 1
ATOM 2170 N N . GLN A 1 267 ? -31.924 -6.322 1.969 1.00 44.78 267 GLN A N 1
ATOM 2171 C CA . GLN A 1 267 ? -33.142 -7.082 1.706 1.00 44.78 267 GLN A CA 1
ATOM 2172 C C . GLN A 1 267 ? -34.310 -6.364 2.404 1.00 44.78 267 GLN A C 1
ATOM 2174 O O . GLN A 1 267 ? -34.051 -5.742 3.436 1.00 44.78 267 GLN A O 1
ATOM 2179 N N . PRO A 1 268 ? -35.578 -6.518 1.962 1.00 50.91 268 PRO A N 1
ATOM 2180 C CA . PRO A 1 268 ? -36.054 -7.260 0.786 1.00 50.91 268 PRO A CA 1
ATOM 2181 C C . PRO A 1 268 ? -37.091 -6.502 -0.076 1.00 50.91 268 PRO A C 1
ATOM 2183 O O . PRO A 1 268 ? -38.105 -6.017 0.415 1.00 50.91 268 PRO A O 1
ATOM 2186 N N . GLY A 1 269 ? -36.920 -6.559 -1.399 1.00 37.03 269 GLY A N 1
ATOM 2187 C CA . GLY A 1 269 ? -38.006 -6.414 -2.373 1.00 37.03 269 GLY A CA 1
ATOM 2188 C C . GLY A 1 269 ? -38.267 -7.769 -3.030 1.00 37.03 269 GLY A C 1
ATOM 2189 O O . GLY A 1 269 ? -37.395 -8.317 -3.703 1.00 37.03 269 GLY A O 1
ATOM 2190 N N . ARG A 1 270 ? -39.444 -8.357 -2.795 1.00 46.88 270 ARG A N 1
ATOM 2191 C CA . ARG A 1 270 ? -39.842 -9.664 -3.338 1.00 46.88 270 ARG A CA 1
ATOM 2192 C C . ARG A 1 270 ? -39.939 -9.618 -4.868 1.00 46.88 270 ARG A C 1
ATOM 2194 O O . ARG A 1 270 ? -40.919 -9.116 -5.406 1.00 46.88 270 ARG A O 1
ATOM 2201 N N . ARG A 1 271 ? -39.009 -10.271 -5.568 1.00 42.12 271 ARG A N 1
ATOM 2202 C CA . ARG A 1 271 ? -39.255 -10.830 -6.908 1.00 42.12 271 ARG A CA 1
ATOM 2203 C C . ARG A 1 271 ? -38.745 -12.268 -6.962 1.00 42.12 271 ARG A C 1
ATOM 2205 O O . ARG A 1 271 ? -37.590 -12.551 -6.659 1.00 42.12 271 ARG A O 1
ATOM 2212 N N . LYS A 1 272 ? -39.653 -13.193 -7.290 1.00 50.66 272 LYS A N 1
ATOM 2213 C CA . LYS A 1 272 ? -39.385 -14.625 -7.470 1.00 50.66 272 LYS A CA 1
ATOM 2214 C C . LYS A 1 272 ? -38.496 -14.810 -8.703 1.00 50.66 272 LYS A C 1
ATOM 2216 O O . LYS A 1 272 ? -38.999 -14.808 -9.819 1.00 50.66 272 LYS A O 1
ATOM 2221 N N . VAL A 1 273 ? -37.194 -14.998 -8.502 1.00 43.12 273 VAL A N 1
ATOM 2222 C CA . VAL A 1 273 ? -36.279 -15.451 -9.560 1.00 43.12 273 VAL A CA 1
ATOM 2223 C C . VAL A 1 273 ? -36.040 -16.949 -9.386 1.00 43.12 273 VAL A C 1
ATOM 2225 O O . VAL A 1 273 ? -35.664 -17.422 -8.311 1.00 43.12 273 VAL A O 1
ATOM 2228 N N . ARG A 1 274 ? -36.332 -17.704 -10.448 1.00 45.62 274 ARG A N 1
ATOM 2229 C CA . ARG A 1 274 ? -36.147 -19.155 -10.547 1.00 45.62 274 ARG A CA 1
ATOM 2230 C C . ARG A 1 274 ? -34.663 -19.508 -10.375 1.00 45.62 274 ARG A C 1
ATOM 2232 O O . ARG A 1 274 ? -33.802 -18.925 -11.024 1.00 45.62 274 ARG A O 1
ATOM 2239 N N . ARG A 1 275 ? -34.369 -20.467 -9.491 1.00 39.91 275 ARG A N 1
ATOM 2240 C CA . ARG A 1 275 ? -33.014 -20.982 -9.230 1.00 39.91 275 ARG A CA 1
ATOM 2241 C C . ARG A 1 275 ? -32.545 -21.892 -10.377 1.00 39.91 275 ARG A C 1
ATOM 2243 O O . ARG A 1 275 ? -33.277 -22.830 -10.694 1.00 39.91 275 ARG A O 1
ATOM 2250 N N . PRO A 1 276 ? -31.330 -21.716 -10.925 1.00 52.03 276 PRO A N 1
ATOM 2251 C CA . PRO A 1 276 ? -30.716 -22.721 -11.779 1.00 52.03 276 PRO A CA 1
ATOM 2252 C C . PRO A 1 276 ? -30.161 -23.883 -10.940 1.00 52.03 276 PRO A C 1
ATOM 2254 O O . PRO A 1 276 ? -29.650 -23.729 -9.828 1.00 52.03 276 PRO A O 1
ATOM 2257 N N . HIS A 1 277 ? -30.316 -25.077 -11.491 1.00 46.53 277 HIS A N 1
ATOM 2258 C CA . HIS A 1 277 ? -30.063 -26.369 -10.875 1.00 46.53 277 HIS A CA 1
ATOM 2259 C C . HIS A 1 277 ? -28.566 -26.730 -10.929 1.00 46.53 277 HIS A C 1
ATOM 2261 O O . HIS A 1 277 ? -28.102 -27.362 -11.870 1.00 46.53 277 HIS A O 1
ATOM 2267 N N . MET A 1 278 ? -27.786 -26.356 -9.912 1.00 48.00 278 MET A N 1
ATOM 2268 C CA . MET A 1 278 ? -26.382 -26.782 -9.777 1.00 48.00 278 MET A CA 1
ATOM 2269 C C . MET A 1 278 ? -26.293 -28.173 -9.124 1.00 48.00 278 MET A C 1
ATOM 2271 O O . MET A 1 278 ? -26.090 -28.288 -7.916 1.00 48.00 278 MET A O 1
ATOM 2275 N N . ARG A 1 279 ? -26.453 -29.247 -9.912 1.00 53.31 279 ARG A N 1
ATOM 2276 C CA . ARG A 1 279 ? -26.244 -30.646 -9.459 1.00 53.31 279 ARG A CA 1
ATOM 2277 C C . ARG A 1 279 ? -24.913 -31.288 -9.892 1.00 53.31 279 ARG A C 1
ATOM 2279 O O . ARG A 1 279 ? -24.679 -32.447 -9.564 1.00 53.31 279 ARG A O 1
ATOM 2286 N N . GLY A 1 280 ? -24.011 -30.565 -10.562 1.00 52.38 280 GLY A N 1
ATOM 2287 C CA . GLY A 1 280 ? -22.779 -31.159 -11.114 1.00 52.38 280 GLY A CA 1
ATOM 2288 C C . GLY A 1 280 ? -21.525 -31.089 -10.230 1.00 52.38 280 GLY A C 1
ATOM 2289 O O . GLY A 1 280 ? -20.765 -32.051 -10.151 1.00 52.38 280 GLY A O 1
ATOM 2290 N N . VAL A 1 281 ? -21.293 -29.972 -9.536 1.00 55.78 281 VAL A N 1
ATOM 2291 C CA . VAL A 1 281 ? -19.932 -29.632 -9.057 1.00 55.78 281 VAL A CA 1
ATOM 2292 C C . VAL A 1 281 ? -19.579 -30.258 -7.698 1.00 55.78 281 VAL A C 1
ATOM 2294 O O . VAL A 1 281 ? -18.414 -30.507 -7.392 1.00 55.78 281 VAL A O 1
ATOM 2297 N N . THR A 1 282 ? -20.570 -30.617 -6.882 1.00 56.59 282 THR A N 1
ATOM 2298 C CA . THR A 1 282 ? -20.323 -31.170 -5.538 1.00 56.59 282 THR A CA 1
ATOM 2299 C C . THR A 1 282 ? -19.847 -32.626 -5.549 1.00 56.59 282 THR A C 1
ATOM 2301 O O . THR A 1 282 ? -19.176 -33.053 -4.610 1.00 56.59 282 THR A O 1
ATOM 2304 N N . ARG A 1 283 ? -20.101 -33.398 -6.617 1.00 63.84 283 ARG A N 1
ATOM 2305 C CA . ARG A 1 283 ? -19.686 -34.813 -6.689 1.00 63.84 283 ARG A CA 1
ATOM 2306 C C . ARG A 1 283 ? -18.204 -35.012 -7.026 1.00 63.84 283 ARG A C 1
ATOM 2308 O O . ARG A 1 283 ? -17.619 -35.978 -6.538 1.00 63.84 283 ARG A O 1
ATOM 2315 N N . GLN A 1 284 ? -17.581 -34.121 -7.799 1.00 66.06 284 GLN A N 1
ATOM 2316 C CA . GLN A 1 284 ? -16.150 -34.230 -8.127 1.00 66.06 284 GLN A CA 1
ATOM 2317 C C . GLN A 1 284 ? -15.255 -33.862 -6.935 1.00 66.06 284 GLN A C 1
ATOM 2319 O O . GLN A 1 284 ? -14.331 -34.608 -6.613 1.00 66.06 284 GLN A O 1
ATOM 2324 N N . LEU A 1 285 ? -15.591 -32.800 -6.197 1.00 66.44 285 LEU A N 1
ATOM 2325 C CA . LEU A 1 285 ? -14.855 -32.403 -4.989 1.00 66.44 285 LEU A CA 1
ATOM 2326 C C . LEU A 1 285 ? -14.918 -33.468 -3.880 1.00 66.44 285 LEU A C 1
ATOM 2328 O O . LEU A 1 285 ? -13.909 -33.753 -3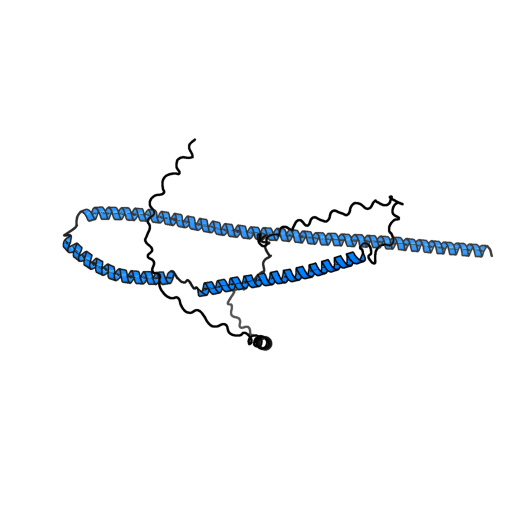.234 1.00 66.44 285 LEU A O 1
ATOM 2332 N N . LEU A 1 286 ? -16.061 -34.142 -3.712 1.00 71.81 286 LEU A N 1
ATOM 2333 C CA . LEU A 1 286 ? -16.200 -35.237 -2.744 1.00 71.81 286 LEU A CA 1
ATOM 2334 C C . LEU A 1 286 ? -15.376 -36.489 -3.109 1.00 71.81 286 LEU A C 1
ATOM 2336 O O . LEU A 1 286 ? -14.945 -37.200 -2.199 1.00 71.81 286 LEU A O 1
ATOM 2340 N N . ARG A 1 287 ? -15.096 -36.756 -4.397 1.00 73.44 287 ARG A N 1
ATOM 2341 C CA . ARG A 1 287 ? -14.201 -37.862 -4.805 1.00 73.44 287 ARG A CA 1
ATOM 2342 C C . ARG A 1 287 ? -12.732 -37.555 -4.521 1.00 73.44 287 ARG A C 1
ATOM 2344 O O . ARG A 1 287 ? -12.026 -38.429 -4.022 1.00 73.44 287 ARG A O 1
ATOM 2351 N N . VAL A 1 288 ? -12.287 -36.322 -4.766 1.00 73.88 288 VAL A N 1
ATOM 2352 C CA . VAL A 1 288 ? -10.896 -35.911 -4.498 1.00 73.88 288 VAL A CA 1
ATOM 2353 C C . VAL A 1 288 ? -10.597 -35.948 -2.995 1.00 73.88 288 VAL A C 1
ATOM 2355 O O . VAL A 1 288 ? -9.574 -36.493 -2.580 1.00 73.88 288 VAL A O 1
ATOM 2358 N N . VAL A 1 289 ? -11.531 -35.483 -2.157 1.00 74.19 289 VAL A N 1
ATOM 2359 C CA . VAL A 1 289 ? -11.364 -35.520 -0.692 1.00 74.19 289 VAL A CA 1
ATOM 2360 C C . VAL A 1 289 ? -11.377 -36.957 -0.146 1.00 74.19 289 VAL A C 1
ATOM 2362 O O . VAL A 1 289 ? -10.600 -37.270 0.757 1.00 74.19 289 VAL A O 1
ATOM 2365 N N . ARG A 1 290 ? -12.180 -37.873 -0.713 1.00 74.75 290 ARG A N 1
ATOM 2366 C CA . ARG A 1 290 ? -12.154 -39.301 -0.325 1.00 74.75 290 ARG A CA 1
ATOM 2367 C C . ARG A 1 290 ? -10.856 -40.010 -0.735 1.00 74.75 290 ARG A C 1
ATOM 2369 O O . ARG A 1 290 ? -10.349 -40.801 0.056 1.00 74.75 290 ARG A O 1
ATOM 2376 N N . SER A 1 291 ? -10.292 -39.690 -1.903 1.00 72.50 291 SER A N 1
ATOM 2377 C CA . SER A 1 291 ? -9.005 -40.238 -2.369 1.00 72.50 291 SER A CA 1
ATOM 2378 C C . SER A 1 291 ? -7.836 -39.824 -1.463 1.00 72.50 291 SER A C 1
ATOM 2380 O O . SER A 1 291 ? -7.018 -40.655 -1.062 1.00 72.50 291 SER A O 1
ATOM 2382 N N . LEU A 1 292 ? -7.804 -38.558 -1.033 1.00 64.62 292 LEU A N 1
ATOM 2383 C CA . LEU A 1 292 ? -6.748 -38.045 -0.151 1.00 64.62 292 LEU A CA 1
ATOM 2384 C C . LEU A 1 292 ? -6.825 -38.614 1.274 1.00 64.62 292 LEU A C 1
ATOM 2386 O O . LEU A 1 292 ? -5.791 -38.857 1.899 1.00 64.62 292 LEU A O 1
ATOM 2390 N N . ARG A 1 293 ? -8.032 -38.907 1.776 1.00 66.81 293 ARG A N 1
ATOM 2391 C CA . ARG A 1 293 ? -8.212 -39.510 3.108 1.00 66.81 293 ARG A CA 1
ATOM 2392 C C . ARG A 1 293 ? -7.753 -40.974 3.166 1.00 66.81 293 ARG A C 1
ATOM 2394 O O . ARG A 1 293 ? -7.296 -41.414 4.216 1.00 66.81 293 ARG A O 1
ATOM 2401 N N . GLY A 1 294 ? -7.804 -41.700 2.044 1.00 63.72 294 GLY A N 1
ATOM 2402 C CA . GLY A 1 294 ? -7.295 -43.073 1.941 1.00 63.72 294 GLY A CA 1
ATOM 2403 C C . GLY A 1 294 ? -5.765 -43.171 1.972 1.00 63.72 294 GLY A C 1
ATOM 2404 O O . GLY A 1 294 ? -5.224 -44.090 2.582 1.00 63.72 294 GLY A O 1
ATOM 2405 N N . ARG A 1 295 ? -5.044 -42.198 1.391 1.00 56.34 295 ARG A N 1
ATOM 2406 C CA . ARG A 1 295 ? -3.565 -42.216 1.359 1.00 56.34 295 ARG A CA 1
ATOM 2407 C C . ARG A 1 295 ? -2.897 -41.784 2.665 1.00 56.34 295 ARG A C 1
ATOM 2409 O O . ARG A 1 295 ? -1.778 -42.210 2.930 1.00 56.34 295 ARG A O 1
ATOM 2416 N N . LEU A 1 296 ? -3.568 -40.991 3.501 1.00 53.69 296 LEU A N 1
ATOM 2417 C CA . LEU A 1 296 ? -3.023 -40.555 4.796 1.00 53.69 296 LEU A CA 1
ATOM 2418 C C . LEU A 1 296 ? -3.337 -41.523 5.954 1.00 53.69 296 LEU A C 1
ATOM 2420 O O . LEU A 1 296 ? -2.650 -41.492 6.972 1.00 53.69 296 LEU A O 1
ATOM 2424 N N . GLY A 1 297 ? -4.318 -42.420 5.799 1.00 51.00 297 GLY A N 1
ATOM 2425 C CA . GLY A 1 297 ? -4.719 -43.376 6.842 1.00 51.00 297 GLY A CA 1
ATOM 2426 C C . GLY A 1 297 ? -3.758 -44.553 7.067 1.00 51.00 297 GLY A C 1
ATOM 2427 O O . GLY A 1 297 ? -3.775 -45.145 8.143 1.00 51.00 297 GLY A O 1
ATOM 2428 N N . ASN A 1 298 ? -2.885 -44.867 6.102 1.00 52.56 298 ASN A N 1
ATOM 2429 C CA . ASN A 1 298 ? -1.995 -46.036 6.173 1.00 52.56 298 ASN A CA 1
ATOM 2430 C C . ASN A 1 298 ? -0.576 -45.748 6.695 1.00 52.56 298 ASN A C 1
ATOM 2432 O O . ASN A 1 298 ? 0.214 -46.677 6.818 1.00 52.56 298 ASN A O 1
ATOM 2436 N N . ARG A 1 299 ? -0.239 -44.500 7.059 1.00 50.06 299 ARG A N 1
ATOM 2437 C CA . ARG A 1 299 ? 1.104 -44.142 7.573 1.00 50.06 299 ARG A CA 1
ATOM 2438 C C . ARG A 1 299 ? 1.214 -43.968 9.093 1.00 50.06 299 ARG A C 1
ATOM 2440 O O . ARG A 1 299 ? 2.286 -43.627 9.572 1.00 50.06 299 ARG A O 1
ATOM 2447 N N . ILE A 1 300 ? 0.148 -44.218 9.860 1.00 48.69 300 ILE A N 1
ATOM 2448 C CA . ILE A 1 300 ? 0.136 -43.998 11.327 1.00 48.69 300 ILE A CA 1
ATOM 2449 C C . ILE A 1 300 ? 0.195 -45.321 12.128 1.00 48.69 300 ILE A C 1
ATOM 2451 O O . ILE A 1 300 ? 0.227 -45.317 13.354 1.00 48.69 300 ILE A O 1
ATOM 2455 N N . ARG A 1 301 ? 0.292 -46.488 11.474 1.00 50.44 301 ARG A N 1
ATOM 2456 C CA . ARG A 1 301 ? 0.354 -47.797 12.157 1.00 50.44 301 ARG A CA 1
ATOM 2457 C C . ARG A 1 301 ? 1.775 -48.337 12.376 1.00 50.44 301 ARG A C 1
ATOM 2459 O O . ARG A 1 301 ? 1.991 -49.514 12.153 1.00 50.44 301 ARG A O 1
ATOM 2466 N N . THR A 1 302 ? 2.728 -47.534 12.847 1.00 49.28 302 THR A N 1
ATOM 2467 C CA . THR A 1 302 ? 4.003 -48.058 13.394 1.00 49.28 302 THR A CA 1
ATOM 2468 C C . THR A 1 302 ? 4.629 -47.073 14.386 1.00 49.28 302 THR A C 1
ATOM 2470 O O . THR A 1 302 ? 5.622 -46.427 14.072 1.00 49.28 302 THR A O 1
ATOM 2473 N N . TRP A 1 303 ? 4.058 -46.931 15.585 1.00 41.00 303 TRP A N 1
ATOM 2474 C CA . TRP A 1 303 ? 4.756 -46.330 16.733 1.00 41.00 303 TRP A CA 1
ATOM 2475 C C . TRP A 1 303 ? 4.513 -47.203 17.975 1.00 41.00 303 TRP A C 1
ATOM 2477 O O . TRP A 1 303 ? 3.358 -47.356 18.387 1.00 41.00 303 TRP A O 1
ATOM 2487 N N . PRO A 1 304 ? 5.553 -47.829 18.557 1.00 48.50 304 PRO A N 1
ATOM 2488 C CA . PRO A 1 304 ? 5.396 -48.692 19.716 1.00 48.50 304 PRO A CA 1
ATOM 2489 C C . PRO A 1 304 ? 5.345 -47.889 21.026 1.00 48.50 304 PRO A C 1
ATOM 2491 O O . PRO A 1 304 ? 6.117 -46.968 21.257 1.00 48.50 304 PRO A O 1
ATOM 2494 N N . ARG A 1 305 ? 4.398 -48.297 21.881 1.00 49.34 305 ARG A N 1
ATOM 2495 C CA . ARG A 1 305 ? 4.414 -48.296 23.357 1.00 49.34 305 ARG A CA 1
ATOM 2496 C C . ARG A 1 305 ? 5.359 -47.307 24.072 1.00 49.34 305 ARG A C 1
ATOM 2498 O O . ARG A 1 305 ? 6.488 -47.656 24.379 1.00 49.34 305 ARG A O 1
ATOM 2505 N N . CYS A 1 306 ? 4.784 -46.215 24.581 1.00 39.69 306 CYS A N 1
ATOM 2506 C CA . CYS A 1 306 ? 5.177 -45.598 25.856 1.00 39.69 306 CYS A CA 1
ATOM 2507 C C . CYS A 1 306 ? 3.909 -45.202 26.634 1.00 39.69 306 CYS A C 1
ATOM 2509 O O . CYS A 1 306 ? 3.401 -44.089 26.536 1.00 39.69 306 CYS A O 1
ATOM 2511 N N . ARG A 1 307 ? 3.348 -46.160 27.381 1.00 44.03 307 ARG A N 1
ATOM 2512 C CA . ARG A 1 307 ? 2.317 -45.936 28.408 1.00 44.03 307 ARG A CA 1
ATOM 2513 C C . ARG A 1 307 ? 2.801 -46.594 29.695 1.00 44.03 307 ARG A C 1
ATOM 2515 O O . ARG A 1 307 ? 2.674 -47.809 29.811 1.00 44.03 307 ARG A O 1
ATOM 2522 N N . ARG A 1 308 ? 3.319 -45.805 30.641 1.00 44.31 308 ARG A N 1
ATOM 2523 C CA . ARG A 1 308 ? 3.272 -46.027 32.103 1.00 44.31 308 ARG A CA 1
ATOM 2524 C C . ARG A 1 308 ? 3.988 -44.870 32.817 1.00 44.31 308 ARG A C 1
ATOM 2526 O O . ARG A 1 308 ? 4.979 -44.377 32.305 1.00 44.31 308 ARG A O 1
ATOM 2533 N N . ALA A 1 309 ? 3.468 -44.517 33.997 1.00 39.72 309 ALA A N 1
ATOM 2534 C CA . ALA A 1 309 ? 3.801 -43.374 34.863 1.00 39.72 309 ALA A CA 1
ATOM 2535 C C . ALA A 1 309 ? 3.274 -42.019 34.330 1.00 39.72 309 ALA A C 1
ATOM 2537 O O . ALA A 1 309 ? 3.519 -41.666 33.193 1.00 39.72 309 ALA A O 1
ATOM 2538 N N . ALA A 1 310 ? 2.481 -41.213 35.037 1.00 40.62 310 ALA A N 1
ATOM 2539 C CA . ALA A 1 310 ? 2.271 -41.106 36.470 1.00 40.62 310 ALA A CA 1
ATOM 2540 C C . ALA A 1 310 ? 0.812 -40.707 36.778 1.00 40.62 310 ALA A C 1
ATOM 2542 O O . ALA A 1 310 ? 0.334 -39.644 36.395 1.00 40.62 310 ALA A O 1
ATOM 2543 N N . LYS A 1 311 ? 0.108 -41.575 37.509 1.00 46.22 311 LYS A N 1
ATOM 2544 C CA . LYS A 1 311 ? -0.992 -41.198 38.404 1.00 46.22 311 LYS A CA 1
ATOM 2545 C C . LYS A 1 311 ? -0.426 -41.326 39.814 1.00 46.22 311 LYS A C 1
ATOM 2547 O O . LYS A 1 311 ? -0.117 -42.452 40.191 1.00 46.22 311 LYS A O 1
ATOM 2552 N N . ARG A 1 312 ? -0.266 -40.211 40.533 1.00 45.19 312 ARG A N 1
ATOM 2553 C CA . ARG A 1 312 ? -0.203 -40.072 42.008 1.00 45.19 312 ARG A CA 1
ATOM 2554 C C . ARG A 1 312 ? 0.353 -38.683 42.335 1.00 45.19 312 ARG A C 1
ATOM 2556 O O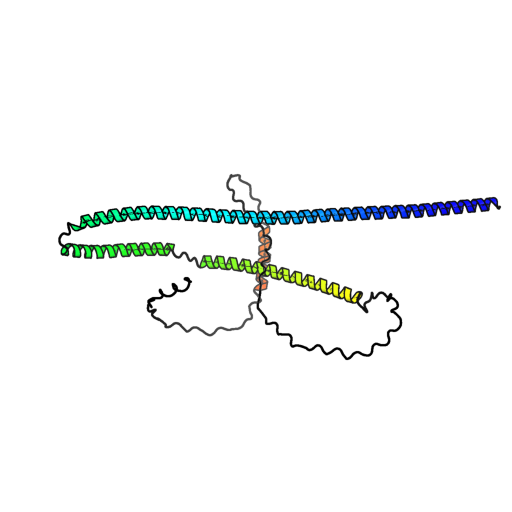 . ARG A 1 312 ? 1.551 -38.475 42.231 1.00 45.19 312 ARG A O 1
ATOM 2563 N N . SER A 1 313 ? -0.523 -37.752 42.697 1.00 37.59 313 SER A N 1
ATOM 2564 C CA . SER A 1 313 ? -0.259 -36.690 43.681 1.00 37.59 313 SER A CA 1
ATOM 2565 C C . SER A 1 313 ? -1.516 -35.825 43.784 1.00 37.59 313 SER A C 1
ATOM 2567 O O . SER A 1 313 ? -1.690 -34.829 43.090 1.00 37.59 313 SER A O 1
ATOM 2569 N N . THR A 1 314 ? -2.449 -36.275 44.615 1.00 43.84 314 THR A N 1
ATOM 2570 C CA . THR A 1 314 ? -3.560 -35.472 45.124 1.00 43.84 314 THR A CA 1
ATOM 2571 C C . THR A 1 314 ? -3.514 -35.603 46.632 1.00 43.84 314 THR A C 1
ATOM 2573 O O . THR A 1 314 ? -4.057 -36.565 47.163 1.00 43.84 314 THR A O 1
ATOM 2576 N N . SER A 1 315 ? -2.845 -34.675 47.314 1.00 42.09 315 SER A N 1
ATOM 2577 C CA . SER A 1 315 ? -3.103 -34.394 48.729 1.00 42.09 315 SER A CA 1
ATOM 2578 C C . SER A 1 315 ? -2.253 -33.231 49.233 1.00 42.09 315 SER A C 1
ATOM 2580 O O . SER A 1 315 ? -1.031 -33.273 49.158 1.00 42.09 315 SER A O 1
ATOM 2582 N N . SER A 1 316 ? -2.943 -32.293 49.881 1.00 43.22 316 SER A N 1
ATOM 2583 C CA . SER A 1 316 ? -2.447 -31.452 50.973 1.00 43.22 316 SER A CA 1
ATOM 2584 C C . SER A 1 316 ? -1.574 -30.243 50.621 1.00 43.22 316 SER A C 1
ATOM 2586 O O . SER A 1 316 ? -0.360 -30.337 50.509 1.00 43.22 316 SER A O 1
ATOM 2588 N N . SER A 1 317 ? -2.199 -29.061 50.583 1.00 39.38 317 SER A N 1
ATOM 2589 C CA . SER A 1 317 ? -1.693 -27.909 51.342 1.00 39.38 317 SER A CA 1
ATOM 2590 C C . SER A 1 317 ? -2.783 -26.841 51.463 1.00 39.38 317 SER A C 1
ATOM 2592 O O . SER A 1 317 ? -2.959 -25.983 50.600 1.00 39.38 317 SER A O 1
ATOM 2594 N N . ARG A 1 318 ? -3.554 -26.913 52.554 1.00 46.84 318 ARG A N 1
ATOM 2595 C CA . ARG A 1 318 ? -4.234 -25.738 53.109 1.00 46.84 318 ARG A CA 1
ATOM 2596 C C . ARG A 1 318 ? -3.144 -24.878 53.750 1.00 46.84 318 ARG A C 1
ATOM 2598 O O . ARG A 1 318 ? -2.632 -25.252 54.800 1.00 46.84 318 ARG A O 1
ATOM 2605 N N . ARG A 1 319 ? -2.801 -23.738 53.148 1.00 43.09 319 ARG A N 1
ATOM 2606 C CA . ARG A 1 319 ? -2.096 -22.654 53.846 1.00 43.09 319 ARG A CA 1
ATOM 2607 C C . ARG A 1 319 ? -3.007 -21.441 53.950 1.00 43.09 319 ARG A C 1
ATOM 2609 O O . ARG A 1 319 ? -3.454 -20.877 52.958 1.00 43.09 319 ARG A O 1
ATOM 2616 N N . SER A 1 320 ? -3.284 -21.109 55.201 1.00 39.97 320 SER A N 1
ATOM 2617 C CA . SER A 1 320 ? -3.867 -19.879 55.710 1.00 39.97 320 SER A CA 1
ATOM 2618 C C . SER A 1 320 ? -3.114 -18.649 55.196 1.00 39.97 320 SER A C 1
ATOM 2620 O O . SER A 1 320 ? -1.929 -18.485 55.479 1.00 39.97 320 SER A O 1
ATOM 2622 N N . LEU A 1 321 ? -3.817 -17.769 54.484 1.00 40.31 321 LEU A N 1
ATOM 2623 C CA . LEU A 1 321 ? -3.377 -16.403 54.213 1.00 40.31 321 LEU A CA 1
ATOM 2624 C C . LEU A 1 321 ? -3.806 -15.525 55.391 1.00 40.31 321 LEU A C 1
ATOM 2626 O O . LEU A 1 321 ? -4.967 -15.139 55.512 1.00 40.31 321 LEU A O 1
ATOM 2630 N N . SER A 1 322 ? -2.858 -15.254 56.285 1.00 43.28 322 SER A N 1
ATOM 2631 C CA . SER A 1 322 ? -2.967 -14.208 57.295 1.00 43.28 322 SER A CA 1
ATOM 2632 C C . SER A 1 322 ? -2.872 -12.839 56.621 1.00 43.28 322 SER A C 1
ATOM 2634 O O . SER A 1 322 ? -1.886 -12.532 55.950 1.00 43.28 322 SER A O 1
ATOM 2636 N N . TYR A 1 323 ? -3.900 -12.026 56.834 1.00 36.62 323 TYR A N 1
ATOM 2637 C CA . TYR A 1 323 ? -3.942 -10.596 56.550 1.00 36.62 323 TYR A CA 1
ATOM 2638 C C . TYR A 1 323 ? -2.743 -9.891 57.214 1.00 36.62 323 TYR A C 1
ATOM 2640 O O . TYR A 1 323 ? -2.620 -9.907 58.438 1.00 36.62 323 TYR A O 1
ATOM 2648 N N . ARG A 1 324 ? -1.864 -9.269 56.421 1.00 42.12 324 ARG A N 1
ATOM 2649 C CA . ARG A 1 324 ? -0.843 -8.325 56.902 1.00 42.12 324 ARG A CA 1
ATOM 2650 C C . ARG A 1 324 ? -1.344 -6.915 56.585 1.00 42.12 324 ARG A C 1
ATOM 2652 O O . ARG A 1 324 ? -1.544 -6.590 55.418 1.00 42.12 324 ARG A O 1
ATOM 2659 N N . GLN A 1 325 ? -1.595 -6.116 57.620 1.00 48.66 325 GLN A N 1
ATOM 2660 C CA . GLN A 1 325 ? -1.868 -4.685 57.486 1.00 48.66 325 GLN A CA 1
ATOM 2661 C C . GLN A 1 325 ? -0.615 -3.938 56.996 1.00 48.66 325 GLN A C 1
ATOM 2663 O O . GLN A 1 325 ? 0.481 -4.249 57.468 1.00 48.66 325 GLN A O 1
ATOM 2668 N N . PRO A 1 326 ? -0.751 -2.929 56.118 1.00 56.03 326 PRO A N 1
ATOM 2669 C CA . PRO A 1 326 ? 0.292 -1.942 55.889 1.00 56.03 326 PRO A CA 1
ATOM 2670 C C . PRO A 1 326 ? 0.143 -0.784 56.890 1.00 56.03 326 PRO A C 1
ATOM 2672 O O . PRO A 1 326 ? -0.818 -0.019 56.834 1.00 56.03 326 PRO A O 1
ATOM 2675 N N . HIS A 1 327 ? 1.105 -0.660 57.805 1.00 49.03 327 HIS A N 1
ATOM 2676 C CA . HIS A 1 327 ? 1.338 0.564 58.570 1.00 49.03 327 HIS A CA 1
ATOM 2677 C C . HIS A 1 327 ? 2.282 1.488 57.783 1.00 49.03 327 HIS A C 1
ATOM 2679 O O . HIS A 1 327 ? 3.301 1.034 57.276 1.00 49.03 327 HIS A O 1
ATOM 2685 N N . HIS A 1 328 ? 1.907 2.769 57.728 1.00 46.81 328 HIS A N 1
ATOM 2686 C CA . HIS A 1 328 ? 2.743 3.970 57.594 1.00 46.81 328 HIS A CA 1
ATOM 2687 C C . HIS A 1 328 ? 3.938 3.945 56.626 1.00 46.81 328 HIS A C 1
ATOM 2689 O O . HIS A 1 328 ? 5.045 3.556 56.983 1.00 46.81 328 HIS A O 1
ATOM 2695 N N . ALA A 1 329 ? 3.736 4.540 55.449 1.00 46.16 329 ALA A N 1
ATOM 2696 C CA . ALA A 1 329 ? 4.804 5.149 54.657 1.00 46.16 329 ALA A CA 1
ATOM 2697 C C . ALA A 1 329 ? 4.288 6.446 54.003 1.00 46.16 329 ALA A C 1
ATOM 2699 O O . ALA A 1 329 ? 4.200 6.563 52.788 1.00 46.16 329 ALA A O 1
ATOM 2700 N N . GLU A 1 330 ? 3.907 7.415 54.836 1.00 48.91 330 GLU A N 1
ATOM 2701 C CA . GLU A 1 330 ? 3.717 8.818 54.452 1.00 48.91 330 GLU A CA 1
ATOM 2702 C C . GLU A 1 330 ? 4.505 9.676 55.441 1.00 48.91 330 GLU A C 1
ATOM 2704 O O . GLU A 1 330 ? 4.016 9.975 56.525 1.00 48.91 330 GLU A O 1
ATOM 2709 N N . ALA A 1 331 ? 5.757 9.981 55.094 1.00 51.81 331 ALA A N 1
ATOM 2710 C CA . ALA A 1 331 ? 6.522 11.160 55.514 1.00 51.81 331 ALA A CA 1
ATOM 2711 C C . ALA A 1 331 ? 7.985 10.954 55.096 1.00 51.81 331 ALA A C 1
ATOM 2713 O O . ALA A 1 331 ? 8.694 10.246 55.800 1.00 51.81 331 ALA A O 1
ATOM 2714 N N . GLN A 1 332 ? 8.405 11.525 53.953 1.00 48.06 332 GLN A N 1
ATOM 2715 C CA . GLN A 1 332 ? 9.785 11.997 53.662 1.00 48.06 332 GLN A CA 1
ATOM 2716 C C . GLN A 1 332 ? 10.002 12.363 52.171 1.00 48.06 332 GLN A C 1
ATOM 2718 O O . GLN A 1 332 ? 10.969 11.938 51.552 1.00 48.06 332 GLN A O 1
ATOM 2723 N N . VAL A 1 333 ? 9.129 13.180 51.561 1.00 47.12 333 VAL A N 1
ATOM 2724 C CA . VAL A 1 333 ? 9.428 13.782 50.231 1.00 47.12 333 VAL A CA 1
ATOM 2725 C C . VAL A 1 333 ? 9.227 15.310 50.205 1.00 47.12 333 VAL A C 1
ATOM 2727 O O . VAL A 1 333 ? 9.303 15.940 49.161 1.00 47.12 333 VAL A O 1
ATOM 2730 N N . ALA A 1 334 ? 9.057 15.967 51.355 1.00 49.72 334 ALA A N 1
ATOM 2731 C CA . ALA A 1 334 ? 8.816 17.416 51.418 1.00 49.72 334 ALA A CA 1
ATOM 2732 C C . ALA A 1 334 ? 10.044 18.262 51.830 1.00 49.72 334 ALA A C 1
ATOM 2734 O O . ALA A 1 334 ? 9.875 19.277 52.494 1.00 49.72 334 ALA A O 1
ATOM 2735 N N . ALA A 1 335 ? 11.275 17.867 51.475 1.00 49.56 335 ALA A N 1
ATOM 2736 C CA . ALA A 1 335 ? 12.478 18.597 51.912 1.00 49.56 335 ALA A CA 1
ATOM 2737 C C . ALA A 1 335 ? 13.578 18.786 50.847 1.00 49.56 335 ALA A C 1
ATOM 2739 O O . ALA A 1 335 ? 14.737 18.939 51.214 1.00 49.56 335 ALA A O 1
ATOM 2740 N N . LEU A 1 336 ? 13.257 18.783 49.545 1.00 48.31 336 LEU A N 1
ATOM 2741 C CA . LEU A 1 336 ? 14.276 18.969 48.492 1.00 48.31 336 LEU A CA 1
ATOM 2742 C C . LEU A 1 336 ? 13.816 19.788 47.269 1.00 48.31 336 LEU A C 1
ATOM 2744 O O . LEU A 1 336 ? 14.271 19.545 46.159 1.00 48.31 336 LEU A O 1
ATOM 2748 N N . VAL A 1 337 ? 12.947 20.785 47.461 1.00 53.22 337 VAL A N 1
ATOM 2749 C CA . VAL A 1 337 ? 12.814 21.921 46.526 1.00 53.22 337 VAL A CA 1
ATOM 2750 C C . VAL A 1 337 ? 12.517 23.165 47.358 1.00 53.22 337 VAL A C 1
ATOM 2752 O O . VAL A 1 337 ? 11.380 23.403 47.757 1.00 53.22 337 VAL A O 1
ATOM 2755 N N . GLY A 1 338 ? 13.567 23.904 47.697 1.00 55.97 338 GLY A N 1
ATOM 2756 C CA . GLY A 1 338 ? 13.484 25.077 48.560 1.00 55.97 338 GLY A CA 1
ATOM 2757 C C . GLY A 1 338 ? 14.849 25.677 48.866 1.00 55.97 338 GLY A C 1
ATOM 2758 O O . GLY A 1 338 ? 15.136 25.928 50.031 1.00 55.97 338 GLY A O 1
ATOM 2759 N N . LEU A 1 339 ? 15.674 25.843 47.830 1.00 43.69 339 LEU A N 1
ATOM 2760 C CA . LEU A 1 339 ? 16.732 26.847 47.711 1.00 43.69 339 LEU A CA 1
ATOM 2761 C C . LEU A 1 339 ? 16.815 27.250 46.240 1.00 43.69 339 LEU A C 1
ATOM 2763 O O . LEU A 1 339 ? 16.885 26.319 45.402 1.00 43.69 339 LEU A O 1
#

Sequence (339 aa):
MEEARKQLEAERDEARAAWVAEKEARIRAEAQERERQAYANNEEIRAQLGDITNLVQDQRNCCEEQKQMMRDRWKEEDDKQEQKEFKWIDLKEMNCVRKKRTSRVSKRLSTNLGNKMPNSENCFHRFRRLGAQIRRVNTKRLFAAVRASAREQVDFNVQGYLDEFSKALASEVRMLLGEVGRLREERRALQHELGFLLTMKSKYGPGGEFEPDWKPPGPPGGPPADPGPPPPRPSFSPRSQVGGWSRNARVCRASPGRRKPRRDRLQPGRRKVRRPHMRGVTRQLLRVVRSLRGRLGNRIRTWPRCRRAAKRSTSSSRRSLSYRQPHHAEAQVAALVGL

Radius of gyration: 47.62 Å; chains: 1; bounding box: 103×76×159 Å